Protein AF-0000000081056295 (afdb_homodimer)

Nearest PDB structures (foldseek):
  1ybx-assembly1_A  TM=8.939E-01  e=1.902E-05  Acetivibrio thermocellus
  1pug-assembly1_A  TM=7.668E-01  e=8.049E-06  Escherichia coli
  1pug-assembly2_C  TM=8.696E-01  e=6.497E-05  Escherichia coli
  3f42-assembly1_B-2  TM=7.483E-01  e=2.219E-04  Helicobacter pylori
  3f42-assembly1_A-2  TM=6.430E-01  e=1.846E-04  Helicobacter pylori

InterPro domains:
  IPR004401 Nucleoid-associated protein YbaB/EbfC [PF02575] (68-159)
  IPR004401 Nucleoid-associated protein YbaB/EbfC [PTHR33449] (62-162)
  IPR036894 Nucleoid-associated protein YbaB-like domain superfamily [G3DSA:3.30.1310.10] (59-164)
  IPR036894 Nucleoid-associated protein YbaB-like domain superfamily [SSF82607] (67-162)

Secondary structure (DSSP, 8-state):
---------------------SSGGGGGGG-----------SSHHHHHHHHHHHHHHHHHHHHHHHHHHHHHHHHHHHHHHHHHHH-EEEEE-TTS-EEEEEETTS-EEEEEE-HHHHHHS-SSHHHHHHHHHHHHHHHHHHHHHHHHHHHHHHHHHHHHTT---/-------------------------GGGGGG-------SSTTHHHHHHHHHHHHHHHHHHHHHHHHHHHHHHHHHHHHHHHHHHHH-EEEEE-TTS-EEEEEETTS-EEEEEE-HHHHHHS-SSHHHHHHHHHHHHHHHHHHHHHHHHHHHHHHHHHHHHTT---

Solvent-accessible surface area (backbone atoms only — not comparable to full-atom values): 18878 Å² total; per-residue (Å²): 133,84,80,74,81,74,78,73,74,76,76,70,80,72,73,76,71,81,76,80,68,77,74,70,78,74,75,74,72,72,78,65,67,77,73,72,76,74,73,79,69,83,79,43,68,65,45,46,51,42,44,49,49,44,48,50,49,48,50,48,51,53,49,49,53,49,48,54,49,50,50,50,49,50,52,51,50,54,50,48,54,56,51,25,61,73,33,78,42,75,8,38,11,94,84,58,45,25,37,31,28,23,26,42,72,69,43,74,75,45,50,44,52,36,55,69,57,59,54,68,45,51,80,43,69,66,27,34,51,50,49,23,49,33,50,42,38,5,48,45,42,26,51,52,53,36,53,50,50,49,51,50,55,56,51,48,52,37,53,72,71,66,44,88,127,134,83,80,75,82,76,77,74,76,75,73,74,73,70,78,71,73,82,77,80,64,84,74,79,77,46,75,68,61,75,60,74,70,78,80,76,93,78,80,78,80,55,69,71,52,52,54,52,47,42,49,49,47,46,49,50,48,50,50,50,50,53,50,50,53,51,46,55,49,51,50,50,49,51,51,51,51,54,51,48,52,56,50,26,61,73,33,78,42,73,8,38,12,95,85,59,46,26,36,31,29,24,26,42,73,66,43,73,76,46,51,44,52,38,54,70,58,58,55,69,46,53,84,44,69,66,28,36,51,50,50,25,48,32,49,43,37,5,49,45,41,25,51,52,52,37,54,50,51,48,52,49,54,56,49,49,53,37,53,73,72,68,45,88,126

Foldseek 3Di:
DDDDPPPPPPPPDDPPPPPPVPPPDPPLPDPDDPPPPDPDPDPPPCCCCCVVVVVVVVSVVVVVVVVVLVVLLVVLVVVLVVVQQPAKFWFFFPVRQKIWIDGLVRHTDDIDGHPVLVVPQDPDPVSVVVVVNGNVRRSVRRVVVSVVSVVVSNVVSCVVSPHDD/DDDDPPPPPPPPDDPPDPPPPPDCPPPPPPPPPDDDDDDDPPPPCCVVCVCVVVVVVVVVVVVVVVVVLVVLLVVLVVVLVVVQQPAKFWFFFPVRQKIWIDGLVRHTDDIGGHPVLVVPQDPDPVSVVVVVNGNVRRSVRRVVVSVVVVVVSNVVSCVVSPHDD

Structure (mmCIF, N/CA/C/O backbone):
data_AF-0000000081056295-model_v1
#
loop_
_entity.id
_entity.type
_entity.pdbx_description
1 polymer 'YbaB/EbfC DNA-binding family protein'
#
loop_
_atom_site.group_PDB
_atom_site.id
_atom_site.type_symbol
_atom_site.label_atom_id
_atom_site.label_alt_id
_atom_site.label_comp_id
_atom_site.label_asym_id
_atom_site.label_entity_id
_atom_site.label_seq_id
_atom_site.pdbx_PDB_ins_code
_atom_site.Cartn_x
_atom_site.Cartn_y
_atom_site.Cartn_z
_atom_site.occupancy
_atom_site.B_iso_or_equiv
_atom_site.auth_seq_id
_atom_site.auth_comp_id
_atom_site.auth_asym_id
_atom_site.auth_atom_id
_atom_site.pdbx_PDB_model_num
ATOM 1 N N . MET A 1 1 ? 0.754 -41.219 23.469 1 25.72 1 MET A N 1
ATOM 2 C CA . MET A 1 1 ? -0.118 -40.188 22.953 1 25.72 1 MET A CA 1
ATOM 3 C C . MET A 1 1 ? 0.673 -38.906 22.688 1 25.72 1 MET A C 1
ATOM 5 O O . MET A 1 1 ? 1.242 -38.312 23.609 1 25.72 1 MET A O 1
ATOM 9 N N . THR A 1 2 ? 1.35 -38.719 21.688 1 28.42 2 THR A N 1
ATOM 10 C CA . THR A 1 2 ? 2.539 -37.875 21.484 1 28.42 2 THR A CA 1
ATOM 11 C C . THR A 1 2 ? 2.168 -36.406 21.375 1 28.42 2 THR A C 1
ATOM 13 O O . THR A 1 2 ? 1.313 -36.031 20.562 1 28.42 2 THR A O 1
ATOM 16 N N . LEU A 1 3 ? 2.32 -35.625 22.406 1 25.91 3 LEU A N 1
ATOM 17 C CA . LEU A 1 3 ? 1.906 -34.219 22.609 1 25.91 3 LEU A CA 1
ATOM 18 C C . LEU A 1 3 ? 2.52 -33.312 21.547 1 25.91 3 LEU A C 1
ATOM 20 O O . LEU A 1 3 ? 3.707 -33.438 21.234 1 25.91 3 LEU A O 1
ATOM 24 N N . ALA A 1 4 ? 1.689 -32.844 20.609 1 32.94 4 ALA A N 1
ATOM 25 C CA . ALA A 1 4 ? 2.02 -31.953 19.5 1 32.94 4 ALA A CA 1
ATOM 26 C C . ALA A 1 4 ? 2.701 -30.688 20.016 1 32.94 4 ALA A C 1
ATOM 28 O O . ALA A 1 4 ? 2.266 -30.094 21 1 32.94 4 ALA A O 1
ATOM 29 N N . PRO A 1 5 ? 3.906 -30.469 19.828 1 31.02 5 PRO A N 1
ATOM 30 C CA . PRO A 1 5 ? 4.5 -29.25 20.359 1 31.02 5 PRO A CA 1
ATOM 31 C C . PRO A 1 5 ? 3.812 -27.984 19.828 1 31.02 5 PRO A C 1
ATOM 33 O O . PRO A 1 5 ? 3.482 -27.906 18.641 1 31.02 5 PRO A O 1
ATOM 36 N N . THR A 1 6 ? 2.889 -27.375 20.484 1 28.47 6 THR A N 1
ATOM 37 C CA . THR A 1 6 ? 2.201 -26.125 20.141 1 28.47 6 THR A CA 1
ATOM 38 C C . THR A 1 6 ? 3.203 -25 19.891 1 28.47 6 THR A C 1
ATOM 40 O O . THR A 1 6 ? 3.973 -24.641 20.781 1 28.47 6 THR A O 1
ATOM 43 N N . TYR A 1 7 ? 3.795 -24.984 18.75 1 23.77 7 TYR A N 1
ATOM 44 C CA . TYR A 1 7 ? 4.66 -23.859 18.422 1 23.77 7 TYR A CA 1
ATOM 45 C C . TYR A 1 7 ? 3.969 -22.531 18.734 1 23.77 7 TYR A C 1
ATOM 47 O O . TYR A 1 7 ? 2.93 -22.219 18.141 1 23.77 7 TYR A O 1
ATOM 55 N N . THR A 1 8 ? 3.807 -22.078 19.922 1 26.09 8 THR A N 1
ATOM 56 C CA . THR A 1 8 ? 3.289 -20.766 20.297 1 26.09 8 THR A CA 1
ATOM 57 C C . THR A 1 8 ? 4.074 -19.656 19.609 1 26.09 8 THR A C 1
ATOM 59 O O . THR A 1 8 ? 5.273 -19.5 19.859 1 26.09 8 THR A O 1
ATOM 62 N N . THR A 1 9 ? 3.984 -19.578 18.406 1 24.22 9 THR A N 1
ATOM 63 C CA . THR A 1 9 ? 4.637 -18.453 17.734 1 24.22 9 THR A CA 1
ATOM 64 C C . THR A 1 9 ? 4.336 -17.141 18.438 1 24.22 9 THR A C 1
ATOM 66 O O . THR A 1 9 ? 3.172 -16.75 18.578 1 24.22 9 THR A O 1
ATOM 69 N N . ARG A 1 10 ? 5.016 -16.828 19.453 1 27.16 10 ARG A N 1
ATOM 70 C CA . ARG A 1 10 ? 4.961 -15.531 20.109 1 27.16 10 ARG A CA 1
ATOM 71 C C . ARG A 1 10 ? 5.012 -14.398 19.078 1 27.16 10 ARG A C 1
ATOM 73 O O . ARG A 1 10 ? 5.965 -14.297 18.312 1 27.16 10 ARG A O 1
ATOM 80 N N . PHE A 1 11 ? 3.906 -13.984 18.562 1 25.89 11 PHE A N 1
ATOM 81 C CA . PHE A 1 11 ? 3.711 -12.781 17.766 1 25.89 11 PHE A CA 1
ATOM 82 C C . PHE A 1 11 ? 4.449 -11.602 18.391 1 25.89 11 PHE A C 1
ATOM 84 O O . PHE A 1 11 ? 4.23 -11.273 19.562 1 25.89 11 PHE A O 1
ATOM 91 N N . GLN A 1 12 ? 5.66 -11.414 18.109 1 26.73 12 GLN A N 1
ATOM 92 C CA . GLN A 1 12 ? 6.395 -10.234 18.578 1 26.73 12 GLN A CA 1
ATOM 93 C C . GLN A 1 12 ? 5.535 -8.977 18.469 1 26.73 12 GLN A C 1
ATOM 95 O O . GLN A 1 12 ? 4.566 -8.945 17.703 1 26.73 12 GLN A O 1
ATOM 100 N N . HIS A 1 13 ? 5.602 -8.016 19.438 1 29.44 13 HIS A N 1
ATOM 101 C CA . HIS A 1 13 ? 4.902 -6.742 19.594 1 29.44 13 HIS A CA 1
ATOM 102 C C . HIS A 1 13 ? 4.809 -6 18.266 1 29.44 13 HIS A C 1
ATOM 104 O O . HIS A 1 13 ? 5.75 -6.023 17.469 1 29.44 13 HIS A O 1
ATOM 110 N N . PRO A 1 14 ? 3.678 -5.848 17.625 1 28.83 14 PRO A N 1
ATOM 111 C CA . PRO A 1 14 ? 3.533 -5.117 16.359 1 28.83 14 PRO A CA 1
ATOM 112 C C . PRO A 1 14 ? 4.305 -3.803 16.344 1 28.83 14 PRO A C 1
ATOM 114 O O . PRO A 1 14 ? 4.48 -3.174 17.391 1 28.83 14 PRO A O 1
ATOM 117 N N . PRO A 1 15 ? 5.312 -3.564 15.578 1 28.81 15 PRO A N 1
ATOM 118 C CA . PRO A 1 15 ? 5.988 -2.268 15.641 1 28.81 15 PRO A CA 1
ATOM 119 C C . PRO A 1 15 ? 5.02 -1.103 15.828 1 28.81 15 PRO A C 1
ATOM 121 O O . PRO A 1 15 ? 3.844 -1.209 15.477 1 28.81 15 PRO A O 1
ATOM 124 N N . PRO A 1 16 ? 5.152 -0.123 16.75 1 29.83 16 PRO A N 1
ATOM 125 C CA . PRO A 1 16 ? 4.223 1 16.922 1 29.83 16 PRO A CA 1
ATOM 126 C C . PRO A 1 16 ? 3.719 1.544 15.578 1 29.83 16 PRO A C 1
ATOM 128 O O . PRO A 1 16 ? 4.395 1.408 14.562 1 29.83 16 PRO A O 1
ATOM 131 N N . PRO A 1 17 ? 2.494 1.64 15.32 1 31.19 17 PRO A N 1
ATOM 132 C CA . PRO A 1 17 ? 2.01 2.225 14.07 1 31.19 17 PRO A CA 1
ATOM 133 C C . PRO A 1 17 ? 2.881 3.381 13.586 1 31.19 17 PRO A C 1
ATOM 135 O O . PRO A 1 17 ? 3.562 4.023 14.383 1 31.19 17 PRO A O 1
ATOM 138 N N . LEU A 1 18 ? 3.352 3.441 12.492 1 31.69 18 LEU A N 1
ATOM 139 C CA . LEU A 1 18 ? 4.051 4.605 11.961 1 31.69 18 LEU A CA 1
ATOM 140 C C . LEU A 1 18 ? 3.393 5.898 12.43 1 31.69 18 LEU A C 1
ATOM 142 O O . LEU A 1 18 ? 2.184 6.078 12.266 1 31.69 18 LEU A O 1
ATOM 146 N N . SER A 1 19 ? 3.76 6.484 13.523 1 29.92 19 SER A N 1
ATOM 147 C CA . SER A 1 19 ? 3.326 7.812 13.953 1 29.92 19 SER A CA 1
ATOM 148 C C . SER A 1 19 ? 3.311 8.789 12.781 1 29.92 19 SER A C 1
ATOM 150 O O . SER A 1 19 ? 4.363 9.125 12.234 1 29.92 19 SER A O 1
ATOM 152 N N . THR A 1 20 ? 2.438 8.727 11.828 1 34.19 20 THR A N 1
ATOM 153 C CA . THR A 1 20 ? 2.246 9.797 10.859 1 34.19 20 THR A CA 1
ATOM 154 C C . THR A 1 20 ? 2.057 11.141 11.57 1 34.19 20 THR A C 1
ATOM 156 O O . THR A 1 20 ? 0.949 11.469 12 1 34.19 20 THR A O 1
ATOM 159 N N . GLY A 1 21 ? 2.852 11.492 12.492 1 29.45 21 GLY A N 1
ATOM 160 C CA . GLY A 1 21 ? 2.883 12.805 13.109 1 29.45 21 GLY A CA 1
ATOM 161 C C . GLY A 1 21 ? 2.961 13.938 12.102 1 29.45 21 GLY A C 1
ATOM 162 O O . GLY A 1 21 ? 3.193 15.094 12.469 1 29.45 21 GLY A O 1
ATOM 163 N N . THR A 1 22 ? 3.232 13.844 10.859 1 31.3 22 THR A N 1
ATOM 164 C CA . THR A 1 22 ? 3.631 15.039 10.125 1 31.3 22 THR A CA 1
ATOM 165 C C . THR A 1 22 ? 2.447 15.984 9.945 1 31.3 22 THR A C 1
ATOM 167 O O . THR A 1 22 ? 2.615 17.125 9.5 1 31.3 22 THR A O 1
ATOM 170 N N . THR A 1 23 ? 1.161 15.586 9.938 1 30.59 23 THR A N 1
ATOM 171 C CA . THR A 1 23 ? 0.177 16.469 9.305 1 30.59 23 THR A CA 1
ATOM 172 C C . THR A 1 23 ? -0.073 17.703 10.164 1 30.59 23 THR A C 1
ATOM 174 O O . THR A 1 23 ? -0.621 18.688 9.688 1 30.59 23 THR A O 1
ATOM 177 N N . LEU A 1 24 ? -0.079 17.766 11.492 1 29.61 24 LEU A N 1
ATOM 178 C CA . LEU A 1 24 ? -1.116 18.547 12.164 1 29.61 24 LEU A CA 1
ATOM 179 C C . LEU A 1 24 ? -0.755 20.031 12.188 1 29.61 24 LEU A C 1
ATOM 181 O O . LEU A 1 24 ? -1.586 20.859 12.539 1 29.61 24 LEU A O 1
ATOM 185 N N . ASP A 1 25 ? 0.494 20.516 12.18 1 28.66 25 ASP A N 1
ATOM 186 C CA . ASP A 1 25 ? 0.61 21.797 12.867 1 28.66 25 ASP A CA 1
ATOM 187 C C . ASP A 1 25 ? 0.229 22.938 11.938 1 28.66 25 ASP A C 1
ATOM 189 O O . ASP A 1 25 ? 0.436 24.109 12.281 1 28.66 25 ASP A O 1
ATOM 193 N N . ALA A 1 26 ? -0.254 22.844 10.719 1 29.02 26 ALA A N 1
ATOM 194 C CA . ALA A 1 26 ? -0.248 23.969 9.797 1 29.02 26 ALA A CA 1
ATOM 195 C C . ALA A 1 26 ? -1.412 24.922 10.086 1 29.02 26 ALA A C 1
ATOM 197 O O . ALA A 1 26 ? -1.548 25.953 9.438 1 29.02 26 ALA A O 1
ATOM 198 N N . PHE A 1 27 ? -2.418 24.547 10.914 1 31.83 27 PHE A N 1
ATOM 199 C CA . PHE A 1 27 ? -3.646 25.344 10.977 1 31.83 27 PHE A CA 1
ATOM 200 C C . PHE A 1 27 ? -3.412 26.656 11.68 1 31.83 27 PHE A C 1
ATOM 202 O O . PHE A 1 27 ? -4.309 27.516 11.742 1 31.83 27 PHE A O 1
ATOM 209 N N . LYS A 1 28 ? -2.275 26.969 12.32 1 28.77 28 LYS A N 1
ATOM 210 C CA . LYS A 1 28 ? -2.238 28.078 13.266 1 28.77 28 LYS A CA 1
ATOM 211 C C . LYS A 1 28 ? -2.312 29.422 12.547 1 28.77 28 LYS A C 1
ATOM 213 O O . LYS A 1 28 ? -2.617 30.438 13.156 1 28.77 28 LYS A O 1
ATOM 218 N N . TRP A 1 29 ? -2.105 29.625 11.203 1 27.41 29 TRP A N 1
ATOM 219 C CA . TRP A 1 29 ? -1.659 30.969 10.828 1 27.41 29 TRP A CA 1
ATOM 220 C C . TRP A 1 29 ? -2.848 31.891 10.609 1 27.41 29 TRP A C 1
ATOM 222 O O . TRP A 1 29 ? -2.719 33.125 10.711 1 27.41 29 TRP A O 1
ATOM 232 N N . PHE A 1 30 ? -4.082 31.5 10.258 1 29.34 30 PHE A N 1
ATOM 233 C CA . PHE A 1 30 ? -4.891 32.469 9.508 1 29.34 30 PHE A CA 1
ATOM 234 C C . PHE A 1 30 ? -5.57 33.438 10.453 1 29.34 30 PHE A C 1
ATOM 236 O O . PHE A 1 30 ? -6.637 33.969 10.133 1 29.34 30 PHE A O 1
ATOM 243 N N . GLY A 1 31 ? -5.082 33.781 11.617 1 27.61 31 GLY A N 1
ATOM 244 C CA . GLY A 1 31 ? -5.84 34.688 12.469 1 27.61 31 GLY A CA 1
ATOM 245 C C . GLY A 1 31 ? -6.078 36.031 11.828 1 27.61 31 GLY A C 1
ATOM 246 O O . GLY A 1 31 ? -5.129 36.75 11.484 1 27.61 31 GLY A O 1
ATOM 247 N N . GLY A 1 32 ? -7.129 36.156 10.992 1 24.94 32 GLY A N 1
ATOM 248 C CA . GLY A 1 32 ? -7.672 37.312 10.305 1 24.94 32 GLY A CA 1
ATOM 249 C C . GLY A 1 32 ? -7.863 38.5 11.219 1 24.94 32 GLY A C 1
ATOM 250 O O . GLY A 1 32 ? -8.031 38.344 12.43 1 24.94 32 GLY A O 1
ATOM 251 N N . SER A 1 33 ? -7.34 39.625 10.82 1 26.33 33 SER A N 1
ATOM 252 C CA . SER A 1 33 ? -7.25 41 11.312 1 26.33 33 SER A CA 1
ATOM 253 C C . SER A 1 33 ? -8.625 41.656 11.383 1 26.33 33 SER A C 1
ATOM 255 O O . SER A 1 33 ? -9.336 41.75 10.375 1 26.33 33 SER A O 1
ATOM 257 N N . ASP A 1 34 ? -9.406 41.531 12.43 1 25.17 34 ASP A N 1
ATOM 258 C CA . ASP A 1 34 ? -10.68 42.219 12.68 1 25.17 34 ASP A CA 1
ATOM 259 C C . ASP A 1 34 ? -10.523 43.719 12.648 1 25.17 34 ASP A C 1
ATOM 261 O O . ASP A 1 34 ? -9.758 44.281 13.438 1 25.17 34 ASP A O 1
ATOM 265 N N . ASP A 1 35 ? -10.578 44.344 11.539 1 26.08 35 ASP A N 1
ATOM 266 C CA . ASP A 1 35 ? -10.523 45.812 11.445 1 26.08 35 ASP A CA 1
ATOM 267 C C . ASP A 1 35 ? -11.727 46.438 12.148 1 26.08 35 ASP A C 1
ATOM 269 O O . ASP A 1 35 ? -12.859 46.344 11.672 1 26.08 35 ASP A O 1
ATOM 273 N N . ASP A 1 36 ? -11.852 46.312 13.445 1 26.62 36 ASP A N 1
ATOM 274 C CA . ASP A 1 36 ? -12.977 46.938 14.141 1 26.62 36 ASP A CA 1
ATOM 275 C C . ASP A 1 36 ? -12.898 48.469 14.07 1 26.62 36 ASP A C 1
ATOM 277 O O . ASP A 1 36 ? -11.898 49.062 14.477 1 26.62 36 ASP A O 1
ATOM 281 N N . ASN A 1 37 ? -13.406 49 13.109 1 27.25 37 ASN A N 1
ATOM 282 C CA . ASN A 1 37 ? -13.547 50.469 12.984 1 27.25 37 ASN A CA 1
ATOM 283 C C . ASN A 1 37 ? -14.32 51.062 14.156 1 27.25 37 ASN A C 1
ATOM 285 O O . ASN A 1 37 ? -14.977 52.094 14.008 1 27.25 37 ASN A O 1
ATOM 289 N N . GLU A 1 38 ? -14.18 50.562 15.383 1 26.45 38 GLU A N 1
ATOM 290 C CA . GLU A 1 38 ? -15.156 51.094 16.328 1 26.45 38 GLU A CA 1
ATOM 291 C C . GLU A 1 38 ? -14.875 52.562 16.656 1 26.45 38 GLU A C 1
ATOM 293 O O . GLU A 1 38 ? -13.719 52.938 16.875 1 26.45 38 GLU A O 1
ATOM 298 N N . ASP A 1 39 ? -15.727 53.406 16.25 1 27.92 39 ASP A N 1
ATOM 299 C CA . ASP A 1 39 ? -15.836 54.844 16.469 1 27.92 39 ASP A CA 1
ATOM 300 C C . ASP A 1 39 ? -15.781 55.188 17.969 1 27.92 39 ASP A C 1
ATOM 302 O O . ASP A 1 39 ? -15.875 56.344 18.359 1 27.92 39 ASP A O 1
ATOM 306 N N . GLU A 1 40 ? -16.188 54.25 18.844 1 31.03 40 GLU A N 1
ATOM 307 C CA . GLU A 1 40 ? -16.797 54.844 20.016 1 31.03 40 GLU A CA 1
ATOM 308 C C . GLU A 1 40 ? -15.75 55.594 20.875 1 31.03 40 GLU A C 1
ATOM 310 O O . GLU A 1 40 ? -14.695 55.031 21.172 1 31.03 40 GLU A O 1
ATOM 315 N N . LYS A 1 41 ? -15.859 56.844 20.969 1 32.25 41 LYS A N 1
ATOM 316 C CA . LYS A 1 41 ? -15.023 57.875 21.578 1 32.25 41 LYS A CA 1
ATOM 317 C C . LYS A 1 41 ? -14.633 57.469 23 1 32.25 41 LYS A C 1
ATOM 319 O O . LYS A 1 41 ? -13.484 57.656 23.406 1 32.25 41 LYS A O 1
ATOM 324 N N . LYS A 1 42 ? -15.562 57.75 23.859 1 34.31 42 LYS A N 1
ATOM 325 C CA . LYS A 1 42 ? -15.266 58.312 25.172 1 34.31 42 LYS A CA 1
ATOM 326 C C . LYS A 1 42 ? -14.422 57.375 26.016 1 34.31 42 LYS A C 1
ATOM 328 O O . LYS A 1 42 ? -13.461 57.781 26.656 1 34.31 42 LYS A O 1
ATOM 333 N N . GLU A 1 43 ? -15.102 56.312 26.734 1 35.53 43 GLU A N 1
ATOM 334 C CA . GLU A 1 43 ? -14.852 55.344 27.797 1 35.53 43 GLU A CA 1
ATOM 335 C C . GLU A 1 43 ? -13.891 54.281 27.344 1 35.53 43 GLU A C 1
ATOM 337 O O . GLU A 1 43 ? -14.312 53.219 26.844 1 35.53 43 GLU A O 1
ATOM 342 N N . LYS A 1 44 ? -12.961 54.531 26.875 1 40.44 44 LYS A N 1
ATOM 343 C CA . LYS A 1 44 ? -12 53.938 25.969 1 40.44 44 LYS A CA 1
ATOM 344 C C . LYS A 1 44 ? -11.078 52.969 26.688 1 40.44 44 LYS A C 1
ATOM 346 O O . LYS A 1 44 ? -10.289 52.25 26.062 1 40.44 44 LYS A O 1
ATOM 351 N N . SER A 1 45 ? -10.844 53.281 27.844 1 47.69 45 SER A N 1
ATOM 352 C CA . SER A 1 45 ? -9.867 52.469 28.531 1 47.69 45 SER A CA 1
ATOM 353 C C . SER A 1 45 ? -10.391 51.031 28.734 1 47.69 45 SER A C 1
ATOM 355 O O . SER A 1 45 ? -9.633 50.062 28.609 1 47.69 45 SER A O 1
ATOM 357 N N . ASP A 1 46 ? -11.688 50.906 29.219 1 45.47 46 ASP A N 1
ATOM 358 C CA . ASP A 1 46 ? -12.297 49.594 29.438 1 45.47 46 ASP A CA 1
ATOM 359 C C . ASP A 1 46 ? -12.508 48.875 28.109 1 45.47 46 ASP A C 1
ATOM 361 O O . ASP A 1 46 ? -12.547 47.625 28.078 1 45.47 46 ASP A O 1
ATOM 365 N N . GLU A 1 47 ? -12.664 49.719 27.062 1 49.41 47 GLU A N 1
ATOM 366 C CA . GLU A 1 47 ? -12.969 49.094 25.781 1 49.41 47 GLU A CA 1
ATOM 367 C C . GLU A 1 47 ? -11.734 48.438 25.172 1 49.41 47 GLU A C 1
ATOM 369 O O . GLU A 1 47 ? -11.828 47.344 24.578 1 49.41 47 GLU A O 1
ATOM 374 N N . PHE A 1 48 ? -10.641 49.156 25.328 1 50.56 48 PHE A N 1
ATOM 375 C CA . PHE A 1 48 ? -9.438 48.531 24.781 1 50.56 48 PHE A CA 1
ATOM 376 C C . PHE A 1 48 ? -9.094 47.25 25.516 1 50.56 48 PHE A C 1
ATOM 378 O O . PHE A 1 48 ? -8.742 46.25 24.891 1 50.56 48 PHE A O 1
ATOM 385 N N . LEU A 1 49 ? -9.055 47.344 26.797 1 56.25 49 LEU A N 1
ATOM 386 C CA . LEU A 1 49 ? -8.805 46.188 27.625 1 56.25 49 LEU A CA 1
ATOM 387 C C . LEU A 1 49 ? -9.852 45.094 27.359 1 56.25 49 LEU A C 1
ATOM 389 O O . LEU A 1 49 ? -9.523 43.906 27.281 1 56.25 49 LEU A O 1
ATOM 393 N N . THR A 1 50 ? -11.062 45.625 27.234 1 59.25 50 THR A N 1
ATOM 394 C CA . THR A 1 50 ? -12.125 44.688 26.938 1 59.25 50 THR A CA 1
ATOM 395 C C . THR A 1 50 ? -11.953 44.125 25.531 1 59.25 50 THR A C 1
ATOM 397 O O . THR A 1 50 ? -12.086 42.906 25.328 1 59.25 50 THR A O 1
ATOM 400 N N . SER A 1 51 ? -11.594 45.031 24.672 1 62.25 51 SER A N 1
ATOM 401 C CA . SER A 1 51 ? -11.406 44.562 23.297 1 62.25 51 SER A CA 1
ATOM 402 C C . SER A 1 51 ? -10.188 43.656 23.188 1 62.25 51 SER A C 1
ATOM 404 O O . SER A 1 51 ? -10.234 42.625 22.531 1 62.25 51 SER A O 1
ATOM 406 N N . THR A 1 52 ? -9.133 44.188 23.828 1 64.31 52 THR A N 1
ATOM 407 C CA . THR A 1 52 ? -7.918 43.406 23.812 1 64.31 52 THR A CA 1
ATOM 408 C C . THR A 1 52 ? -8.133 42.094 24.562 1 64.31 52 THR A C 1
ATOM 410 O O . THR A 1 52 ? -7.742 41 24.078 1 64.31 52 THR A O 1
ATOM 413 N N . ASN A 1 53 ? -8.742 42.281 25.766 1 65.94 53 ASN A N 1
ATOM 414 C CA . ASN A 1 53 ? -9.039 41.062 26.547 1 65.94 53 ASN A CA 1
ATOM 415 C C . ASN A 1 53 ? -10.016 40.156 25.812 1 65.94 53 ASN A C 1
ATOM 417 O O . ASN A 1 53 ? -9.836 38.938 25.766 1 65.94 53 ASN A O 1
ATOM 421 N N . LEU A 1 54 ? -11.008 40.938 25.188 1 67.06 54 LEU A N 1
ATOM 422 C CA . LEU A 1 54 ? -11.984 40.156 24.422 1 67.06 54 LEU A CA 1
ATOM 423 C C . LEU A 1 54 ? -11.344 39.562 23.188 1 67.06 54 LEU A C 1
ATOM 425 O O . LEU A 1 54 ? -11.664 38.438 22.797 1 67.06 54 LEU A O 1
ATOM 429 N N . GLY A 1 55 ? -10.477 40.281 22.547 1 69.56 55 GLY A N 1
ATOM 430 C CA . GLY A 1 55 ? -9.75 39.781 21.391 1 69.56 55 GLY A CA 1
ATOM 431 C C . GLY A 1 55 ? -8.859 38.594 21.719 1 69.56 55 GLY A C 1
ATOM 432 O O . GLY A 1 55 ? -8.82 37.594 20.969 1 69.56 55 GLY A O 1
ATOM 433 N N . ASN A 1 56 ? -8.141 38.781 22.859 1 74.19 56 ASN A N 1
ATOM 434 C CA . ASN A 1 56 ? -7.305 37.688 23.344 1 74.19 56 ASN A CA 1
ATOM 435 C C . ASN A 1 56 ? -8.141 36.469 23.703 1 74.19 56 ASN A C 1
ATOM 437 O O . ASN A 1 56 ? -7.762 35.344 23.375 1 74.19 56 ASN A O 1
ATOM 441 N N . VAL A 1 57 ? -9.234 36.844 24.406 1 70.25 57 VAL A N 1
ATOM 442 C CA . VAL A 1 57 ? -10.125 35.75 24.797 1 70.25 57 VAL A CA 1
ATOM 443 C C . VAL A 1 57 ? -10.711 35.094 23.547 1 70.25 57 VAL A C 1
ATOM 445 O O . VAL A 1 57 ? -10.789 33.875 23.453 1 70.25 57 VAL A O 1
ATOM 448 N N . ALA A 1 58 ? -11.094 35.906 22.516 1 77 58 ALA A N 1
ATOM 449 C CA . ALA A 1 58 ? -11.617 35.406 21.25 1 77 58 ALA A CA 1
ATOM 450 C C . ALA A 1 58 ? -10.586 34.531 20.547 1 77 58 ALA A C 1
ATOM 452 O O . ALA A 1 58 ? -10.922 33.5 19.969 1 77 58 ALA A O 1
ATOM 453 N N . SER A 1 59 ? -9.375 34.906 20.594 1 80.62 59 SER A N 1
ATOM 454 C CA . SER A 1 59 ? -8.273 34.156 19.984 1 80.62 59 SER A CA 1
ATOM 455 C C . SER A 1 59 ? -8.055 32.812 20.703 1 80.62 59 SER A C 1
ATOM 457 O O . SER A 1 59 ? -7.812 31.797 20.062 1 80.62 59 SER A O 1
ATOM 459 N N . VAL A 1 60 ? -8.164 32.875 22.047 1 73.94 60 VAL A N 1
ATOM 460 C CA . VAL A 1 60 ? -8 31.672 22.828 1 73.94 60 VAL A CA 1
ATOM 461 C C . VAL A 1 60 ? -9.164 30.719 22.562 1 73.94 60 VAL A C 1
ATOM 463 O O . VAL A 1 60 ? -8.961 29.516 22.375 1 73.94 60 VAL A O 1
ATOM 466 N N . ILE A 1 61 ? -10.383 31.328 22.5 1 73.19 61 ILE A N 1
ATOM 467 C CA . ILE A 1 61 ? -11.57 30.516 22.25 1 73.19 61 ILE A CA 1
ATOM 468 C C . ILE A 1 61 ? -11.477 29.891 20.859 1 73.19 61 ILE A C 1
ATOM 470 O O . ILE A 1 61 ? -11.773 28.703 20.703 1 73.19 61 ILE A O 1
ATOM 474 N N . ASP A 1 62 ? -11.062 30.578 19.812 1 79.25 62 ASP A N 1
ATOM 475 C CA . ASP A 1 62 ? -10.883 30.078 18.453 1 79.25 62 ASP A CA 1
ATOM 476 C C . ASP A 1 62 ? -9.836 28.953 18.422 1 79.25 62 ASP A C 1
ATOM 478 O O . ASP A 1 62 ? -10.039 27.938 17.766 1 79.25 62 ASP A O 1
ATOM 482 N N . SER A 1 63 ? -8.773 29.172 19.141 1 81.88 63 SER A N 1
ATOM 483 C CA . SER A 1 63 ? -7.711 28.172 19.219 1 81.88 63 SER A CA 1
ATOM 484 C C . SER A 1 63 ? -8.203 26.906 19.922 1 81.88 63 SER A C 1
ATOM 486 O O . SER A 1 63 ? -7.926 25.797 19.469 1 81.88 63 SER A O 1
ATOM 488 N N . MET A 1 64 ? -8.938 27.125 20.984 1 76.19 64 MET A N 1
ATOM 489 C CA . MET A 1 64 ? -9.484 26 21.734 1 76.19 64 MET A CA 1
ATOM 490 C C . MET A 1 64 ? -10.492 25.219 20.891 1 76.19 64 MET A C 1
ATOM 492 O O . MET A 1 64 ? -10.523 24 20.922 1 76.19 64 MET A O 1
ATOM 496 N N . SER A 1 65 ? -11.352 25.906 20.078 1 81.75 65 SER A N 1
ATOM 497 C CA . SER A 1 65 ? -12.297 25.281 19.156 1 81.75 65 SER A CA 1
ATOM 498 C C . SER A 1 65 ? -11.578 24.453 18.094 1 81.75 65 SER A C 1
ATOM 500 O O . SER A 1 65 ? -11.977 23.328 17.812 1 81.75 65 SER A O 1
ATOM 502 N N . ASN A 1 66 ? -10.547 25 17.625 1 82.88 66 ASN A N 1
ATOM 503 C CA . ASN A 1 66 ? -9.75 24.281 16.625 1 82.88 66 ASN A CA 1
ATOM 504 C C . ASN A 1 66 ? -9.047 23.078 17.219 1 82.88 66 ASN A C 1
ATOM 506 O O . ASN A 1 66 ? -9 22.016 16.609 1 82.88 66 ASN A O 1
ATOM 510 N N . PHE A 1 67 ? -8.625 23.297 18.469 1 81.19 67 PHE A N 1
ATOM 511 C CA . PHE A 1 67 ? -7.953 22.203 19.172 1 81.19 67 PHE A CA 1
ATOM 512 C C . PHE A 1 67 ? -8.914 21.047 19.422 1 81.19 67 PHE A C 1
ATOM 514 O O . PHE A 1 67 ? -8.562 19.891 19.203 1 81.19 67 PHE A O 1
ATOM 521 N N . LYS A 1 68 ? -10.125 21.391 19.891 1 85.44 68 LYS A N 1
ATOM 522 C CA . LYS A 1 68 ? -11.141 20.359 20.109 1 85.44 68 LYS A CA 1
ATOM 523 C C . LYS A 1 68 ? -11.477 19.641 18.812 1 85.44 68 LYS A C 1
ATOM 525 O O . LYS A 1 68 ? -11.672 18.438 18.797 1 85.44 68 LYS A O 1
ATOM 530 N N . LYS A 1 69 ? -11.539 20.344 17.766 1 84.94 69 LYS A N 1
ATOM 531 C CA . LYS A 1 69 ? -11.781 19.766 16.453 1 84.94 69 LYS A CA 1
ATOM 532 C C . LYS A 1 69 ? -10.641 18.844 16.031 1 84.94 69 LYS A C 1
ATOM 534 O O . LYS A 1 69 ? -10.875 17.719 15.578 1 84.94 69 LYS A O 1
ATOM 539 N N . SER A 1 70 ? -9.414 19.25 16.281 1 85.94 70 SER A N 1
ATOM 540 C CA . SER A 1 70 ? -8.242 18.438 15.961 1 85.94 70 SER A CA 1
ATOM 541 C C . SER A 1 70 ? -8.211 17.156 16.781 1 85.94 70 SER A C 1
ATOM 543 O O . SER A 1 70 ? -7.859 16.094 16.266 1 85.94 70 SER A O 1
ATOM 545 N N . GLN A 1 71 ? -8.664 17.297 17.984 1 90.12 71 GLN A N 1
ATOM 546 C CA . GLN A 1 71 ? -8.727 16.125 18.859 1 90.12 71 GLN A CA 1
ATOM 547 C C . GLN A 1 71 ? -9.758 15.117 18.344 1 90.12 71 GLN A C 1
ATOM 549 O O . GLN A 1 71 ? -9.516 13.914 18.375 1 90.12 71 GLN A O 1
ATOM 554 N N . ARG A 1 72 ? -10.852 15.68 17.875 1 88.19 72 ARG A N 1
ATOM 555 C CA . ARG A 1 72 ? -11.891 14.812 17.344 1 88.19 72 ARG A CA 1
ATOM 556 C C . ARG A 1 72 ? -11.422 14.117 16.062 1 88.19 72 ARG A C 1
ATOM 558 O O . ARG A 1 72 ? -11.68 12.93 15.867 1 88.19 72 ARG A O 1
ATOM 565 N N . ILE A 1 73 ? -10.773 14.836 15.289 1 87.38 73 ILE A N 1
ATOM 566 C CA . ILE A 1 73 ? -10.234 14.273 14.055 1 87.38 73 ILE A CA 1
ATOM 567 C C . ILE A 1 73 ? -9.227 13.172 14.383 1 87.38 73 ILE A C 1
ATOM 569 O O . ILE A 1 73 ? -9.297 12.078 13.82 1 87.38 73 ILE A O 1
ATOM 573 N N . GLU A 1 74 ? -8.375 13.445 15.344 1 92.38 74 GLU A N 1
ATOM 574 C CA . GLU A 1 74 ? -7.383 12.453 15.75 1 92.38 74 GLU A CA 1
ATOM 575 C C . GLU A 1 74 ? -8.055 11.18 16.266 1 92.38 74 GLU A C 1
ATOM 577 O O . GLU A 1 74 ? -7.637 10.078 15.906 1 92.38 74 GLU A O 1
ATOM 582 N N . GLU A 1 75 ? -9.016 11.367 17.031 1 93.44 75 GLU A N 1
ATOM 583 C CA . GLU A 1 75 ? -9.742 10.227 17.578 1 93.44 75 GLU A CA 1
ATOM 584 C C . GLU A 1 75 ? -10.43 9.43 16.469 1 93.44 75 GLU A C 1
ATOM 586 O O . GLU A 1 75 ? -10.383 8.203 16.453 1 93.44 75 GLU A O 1
ATOM 591 N N . ARG A 1 76 ? -11.055 10.078 15.523 1 92.56 76 ARG A N 1
ATOM 592 C CA . ARG A 1 76 ? -11.75 9.414 14.422 1 92.56 76 ARG A CA 1
ATOM 593 C C . ARG A 1 76 ? -10.766 8.703 13.5 1 92.56 76 ARG A C 1
ATOM 595 O O . ARG A 1 76 ? -11.047 7.609 13.008 1 92.56 76 ARG A O 1
ATOM 602 N N . THR A 1 77 ? -9.688 9.375 13.266 1 92.38 77 THR A N 1
ATOM 603 C CA . THR A 1 77 ? -8.648 8.758 12.453 1 92.38 77 THR A CA 1
ATOM 604 C C . THR A 1 77 ? -8.141 7.477 13.102 1 92.38 77 THR A C 1
ATOM 606 O O . THR A 1 77 ? -8.039 6.438 12.445 1 92.38 77 THR A O 1
ATOM 609 N N . ASN A 1 78 ? -7.871 7.52 14.383 1 94.88 78 ASN A N 1
ATOM 610 C CA . ASN A 1 78 ? -7.43 6.332 15.109 1 94.88 78 ASN A CA 1
ATOM 611 C C . ASN A 1 78 ? -8.461 5.211 15.031 1 94.88 78 ASN A C 1
ATOM 613 O O . ASN A 1 78 ? -8.109 4.043 14.852 1 94.88 78 ASN A O 1
ATOM 617 N N . ASN A 1 79 ? -9.633 5.559 15.125 1 95.12 79 ASN A N 1
ATOM 618 C CA . ASN A 1 79 ? -10.703 4.57 15.039 1 95.12 79 ASN A CA 1
ATOM 619 C C . ASN A 1 79 ? -10.797 3.969 13.641 1 95.12 79 ASN A C 1
ATOM 621 O O . ASN A 1 79 ? -11.031 2.77 13.492 1 95.12 79 ASN A O 1
ATOM 625 N N . VAL A 1 80 ? -10.625 4.805 12.656 1 94.5 80 VAL A N 1
ATOM 626 C CA . VAL A 1 80 ? -10.656 4.344 11.273 1 94.5 80 VAL A CA 1
ATOM 627 C C . VAL A 1 80 ? -9.5 3.387 11.016 1 94.5 80 VAL A C 1
ATOM 629 O O . VAL A 1 80 ? -9.672 2.344 10.383 1 94.5 80 VAL A O 1
ATOM 632 N N . MET A 1 81 ? -8.344 3.688 11.539 1 94.88 81 MET A N 1
ATOM 633 C CA . MET A 1 81 ? -7.191 2.809 11.367 1 94.88 81 MET A CA 1
ATOM 634 C C . MET A 1 81 ? -7.438 1.454 12.023 1 94.88 81 MET A C 1
ATOM 636 O O . MET A 1 81 ? -7.062 0.416 11.469 1 94.88 81 MET A O 1
ATOM 640 N N . LYS A 1 82 ? -8.023 1.476 13.148 1 96 82 LYS A N 1
ATOM 641 C CA . LYS A 1 82 ? -8.367 0.227 13.82 1 96 82 LYS A CA 1
ATOM 642 C C . LYS A 1 82 ? -9.375 -0.582 13.008 1 96 82 LYS A C 1
ATOM 644 O O . LYS A 1 82 ? -9.219 -1.794 12.852 1 96 82 LYS A O 1
ATOM 649 N N . ASP A 1 83 ? -10.328 0.142 12.5 1 96.69 83 ASP A N 1
ATOM 650 C CA . ASP A 1 83 ? -11.312 -0.518 11.656 1 96.69 83 ASP A CA 1
ATOM 651 C C . ASP A 1 83 ? -10.664 -1.112 10.406 1 96.69 83 ASP A C 1
ATOM 653 O O . ASP A 1 83 ? -10.977 -2.238 10.016 1 96.69 83 ASP A O 1
ATOM 657 N N . LEU A 1 84 ? -9.805 -0.392 9.773 1 96.88 84 LEU A N 1
ATOM 658 C CA . LEU A 1 84 ? -9.117 -0.83 8.562 1 96.88 84 LEU A CA 1
ATOM 659 C C . LEU A 1 84 ? -8.258 -2.057 8.836 1 96.88 84 LEU A C 1
ATOM 661 O O . LEU A 1 84 ? -8.117 -2.928 7.98 1 96.88 84 LEU A O 1
ATOM 665 N N . SER A 1 85 ? -7.707 -2.172 10.047 1 96.12 85 SER A N 1
ATOM 666 C CA . SER A 1 85 ? -6.855 -3.307 10.375 1 96.12 85 SER A CA 1
ATOM 667 C C . SER A 1 85 ? -7.645 -4.609 10.391 1 96.12 85 SER A C 1
ATOM 669 O O . SER A 1 85 ? -7.074 -5.691 10.227 1 96.12 85 SER A O 1
ATOM 671 N N . THR A 1 86 ? -8.977 -4.578 10.547 1 97 86 THR A N 1
ATOM 672 C CA . THR A 1 86 ? -9.805 -5.777 10.625 1 97 86 THR A CA 1
ATOM 673 C C . THR A 1 86 ? -10.648 -5.938 9.367 1 97 86 THR A C 1
ATOM 675 O O . THR A 1 86 ? -11.414 -6.898 9.242 1 97 86 THR A O 1
ATOM 678 N N . THR A 1 87 ? -10.57 -4.965 8.555 1 97.75 87 THR A N 1
ATOM 679 C CA . THR A 1 87 ? -11.273 -5.035 7.273 1 97.75 87 THR A CA 1
ATOM 680 C C . THR A 1 87 ? -10.516 -5.922 6.289 1 97.75 87 THR A C 1
ATOM 682 O O . THR A 1 87 ? -9.297 -5.789 6.137 1 97.75 87 THR A O 1
ATOM 685 N N . MET A 1 88 ? -11.258 -6.883 5.637 1 98.62 88 MET A N 1
ATOM 686 C CA . MET A 1 88 ? -10.625 -7.754 4.648 1 98.62 88 MET A CA 1
ATOM 687 C C . MET A 1 88 ? -11.125 -7.434 3.244 1 98.62 88 MET A C 1
ATOM 689 O O . MET A 1 88 ? -12.336 -7.324 3.018 1 98.62 88 MET A O 1
ATOM 693 N N . LEU A 1 89 ? -10.18 -7.223 2.375 1 98.69 89 LEU A N 1
ATOM 694 C CA . LEU A 1 89 ? -10.469 -6.945 0.972 1 98.69 89 LEU A CA 1
ATOM 695 C C . LEU A 1 89 ? -9.844 -8 0.07 1 98.69 89 LEU A C 1
ATOM 697 O O . LEU A 1 89 ? -8.656 -8.328 0.214 1 98.69 89 LEU A O 1
ATOM 701 N N . THR A 1 90 ? -10.656 -8.508 -0.824 1 98.88 90 THR A N 1
ATOM 702 C CA . THR A 1 90 ? -10.164 -9.57 -1.697 1 98.88 90 THR A CA 1
ATOM 703 C C . THR A 1 90 ? -10.164 -9.109 -3.154 1 98.88 90 THR A C 1
ATOM 705 O O . THR A 1 90 ? -11.156 -8.562 -3.637 1 98.88 90 THR A O 1
ATOM 708 N N . GLY A 1 91 ? -8.992 -9.219 -3.783 1 98.88 91 GLY A N 1
ATOM 709 C CA . GLY A 1 91 ? -8.875 -9.055 -5.223 1 98.88 91 GLY A CA 1
ATOM 710 C C . GLY A 1 91 ? -8.812 -10.383 -5.969 1 98.88 91 GLY A C 1
ATOM 711 O O . GLY A 1 91 ? -8.445 -11.406 -5.395 1 98.88 91 GLY A O 1
ATOM 712 N N . GLU A 1 92 ? -9.219 -10.305 -7.242 1 98.81 92 GLU A N 1
ATOM 713 C CA . GLU A 1 92 ? -9.289 -11.531 -8.039 1 98.81 92 GLU A CA 1
ATOM 714 C C . GLU A 1 92 ? -8.688 -11.32 -9.422 1 98.81 92 GLU A C 1
ATOM 716 O O . GLU A 1 92 ? -8.688 -10.211 -9.945 1 98.81 92 GLU A O 1
ATOM 721 N N . SER A 1 93 ? -8.164 -12.438 -9.906 1 98.81 93 SER A N 1
ATOM 722 C CA . SER A 1 93 ? -7.871 -12.43 -11.336 1 98.81 93 SER A CA 1
ATOM 723 C C . SER A 1 93 ? -9.141 -12.25 -12.156 1 98.81 93 SER A C 1
ATOM 725 O O . SER A 1 93 ? -10.25 -12.359 -11.633 1 98.81 93 SER A O 1
ATOM 727 N N . SER A 1 94 ? -8.922 -11.969 -13.422 1 97.88 94 SER A N 1
ATOM 728 C CA . SER A 1 94 ? -10.07 -11.695 -14.273 1 97.88 94 SER A CA 1
ATOM 729 C C . SER A 1 94 ? -11.031 -12.875 -14.312 1 97.88 94 SER A C 1
ATOM 731 O O . SER A 1 94 ? -12.25 -12.695 -14.406 1 97.88 94 SER A O 1
ATOM 733 N N . ASP A 1 95 ? -10.531 -14.07 -14.156 1 97.38 95 ASP A N 1
ATOM 734 C CA . ASP A 1 95 ? -11.367 -15.266 -14.219 1 97.38 95 ASP A CA 1
ATOM 735 C C . ASP A 1 95 ? -11.719 -15.766 -12.82 1 97.38 95 ASP A C 1
ATOM 737 O O . ASP A 1 95 ? -12.383 -16.797 -12.672 1 97.38 95 ASP A O 1
ATOM 741 N N . GLY A 1 96 ? -11.258 -15.133 -11.805 1 98.31 96 GLY A N 1
ATOM 742 C CA . GLY A 1 96 ? -11.602 -15.43 -10.422 1 98.31 96 GLY A CA 1
ATOM 743 C C . GLY A 1 96 ? -10.828 -16.594 -9.852 1 98.31 96 GLY A C 1
ATOM 744 O O . GLY A 1 96 ? -11.094 -17.031 -8.727 1 98.31 96 GLY A O 1
ATOM 745 N N . LYS A 1 97 ? -9.844 -17.047 -10.555 1 97.88 97 LYS A N 1
ATOM 746 C CA . LYS A 1 97 ? -9.188 -18.297 -10.172 1 97.88 97 LYS A CA 1
ATOM 747 C C . LYS A 1 97 ? -8.062 -18.031 -9.18 1 97.88 97 LYS A C 1
ATOM 749 O O . LYS A 1 97 ? -7.582 -18.953 -8.516 1 97.88 97 LYS A O 1
ATOM 754 N N . VAL A 1 98 ? -7.594 -16.844 -9.117 1 98.75 98 VAL A N 1
ATOM 755 C CA . VAL A 1 98 ? -6.625 -16.422 -8.109 1 98.75 98 VAL A CA 1
ATOM 756 C C . VAL A 1 98 ? -7.23 -15.328 -7.242 1 98.75 98 VAL A C 1
ATOM 758 O O . VAL A 1 98 ? -7.754 -14.344 -7.754 1 98.75 98 VAL A O 1
ATOM 761 N N . LYS A 1 99 ? -7.191 -15.547 -5.957 1 98.81 99 LYS A N 1
ATOM 762 C CA . LYS A 1 99 ? -7.711 -14.586 -4.984 1 98.81 99 LYS A CA 1
ATOM 763 C C . LYS A 1 99 ? -6.633 -14.18 -3.984 1 98.81 99 LYS A C 1
ATOM 765 O O . LYS A 1 99 ? -5.922 -15.031 -3.449 1 98.81 99 LYS A O 1
ATOM 770 N N . ILE A 1 100 ? -6.504 -12.898 -3.793 1 98.94 100 ILE A N 1
ATOM 771 C CA . ILE A 1 100 ? -5.543 -12.352 -2.842 1 98.94 100 ILE A CA 1
ATOM 772 C C . ILE A 1 100 ? -6.258 -11.414 -1.871 1 98.94 100 ILE A C 1
ATOM 774 O O . ILE A 1 100 ? -7.055 -10.57 -2.285 1 98.94 100 ILE A O 1
ATOM 778 N N . THR A 1 101 ? -5.918 -11.539 -0.605 1 98.88 101 THR A N 1
ATOM 779 C CA . THR A 1 101 ? -6.609 -10.773 0.425 1 98.88 101 THR A CA 1
ATOM 780 C C . THR A 1 101 ? -5.637 -9.867 1.168 1 98.88 101 THR A C 1
ATOM 782 O O . THR A 1 101 ? -4.566 -10.312 1.591 1 98.88 101 THR A O 1
ATOM 785 N N . PHE A 1 102 ? -6.012 -8.648 1.219 1 98.56 102 PHE A N 1
ATOM 786 C CA . PHE A 1 102 ? -5.359 -7.652 2.066 1 98.56 102 PHE A CA 1
ATOM 787 C C . PHE A 1 102 ? -6.27 -7.246 3.221 1 98.56 102 PHE A C 1
ATOM 789 O O . PHE A 1 102 ? -7.492 -7.312 3.105 1 98.56 102 PHE A O 1
ATOM 796 N N . ASN A 1 103 ? -5.605 -6.832 4.305 1 97.38 103 ASN A N 1
ATOM 797 C CA . ASN A 1 103 ? -6.434 -6.066 5.234 1 97.38 103 ASN A CA 1
ATOM 798 C C . ASN A 1 103 ? -6.574 -4.613 4.793 1 97.38 103 ASN A C 1
ATOM 800 O O . ASN A 1 103 ? -6.016 -4.211 3.773 1 97.38 103 ASN A O 1
ATOM 804 N N . GLY A 1 104 ? -7.344 -3.885 5.535 1 96 104 GLY A N 1
ATOM 805 C CA . GLY A 1 104 ? -7.625 -2.506 5.168 1 96 104 GLY A CA 1
ATOM 806 C C . GLY A 1 104 ? -6.406 -1.605 5.262 1 96 104 GLY A C 1
ATOM 807 O O . GLY A 1 104 ? -6.43 -0.468 4.789 1 96 104 GLY A O 1
ATOM 808 N N . GLN A 1 105 ? -5.402 -2.084 5.844 1 94.94 105 GLN A N 1
ATOM 809 C CA . GLN A 1 105 ? -4.145 -1.347 5.914 1 94.94 105 GLN A CA 1
ATOM 810 C C . GLN A 1 105 ? -3.188 -1.786 4.809 1 94.94 105 GLN A C 1
ATOM 812 O O . GLN A 1 105 ? -1.977 -1.576 4.906 1 94.94 105 GLN A O 1
ATOM 817 N N . MET A 1 106 ? -3.684 -2.506 3.861 1 96.38 106 MET A N 1
ATOM 818 C CA . MET A 1 106 ? -2.998 -2.934 2.646 1 96.38 106 MET A CA 1
ATOM 819 C C . MET A 1 106 ? -1.91 -3.953 2.963 1 96.38 106 MET A C 1
ATOM 821 O O . MET A 1 106 ? -0.896 -4.023 2.268 1 96.38 106 MET A O 1
ATOM 825 N N . LYS A 1 107 ? -2.033 -4.66 4.051 1 97 107 LYS A N 1
ATOM 826 C CA . LYS A 1 107 ? -1.159 -5.789 4.363 1 97 107 LYS A CA 1
ATOM 827 C C . LYS A 1 107 ? -1.696 -7.082 3.758 1 97 107 LYS A C 1
ATOM 829 O O . LYS A 1 107 ? -2.875 -7.406 3.916 1 97 107 LYS A O 1
ATOM 834 N N . PRO A 1 108 ? -0.806 -7.793 3.033 1 98.31 108 PRO A N 1
ATOM 835 C CA . PRO A 1 108 ? -1.259 -9.078 2.5 1 98.31 108 PRO A CA 1
ATOM 836 C C . PRO A 1 108 ? -1.512 -10.109 3.596 1 98.31 108 PRO A C 1
ATOM 838 O O . PRO A 1 108 ? -0.653 -10.328 4.453 1 98.31 108 PRO A O 1
ATOM 841 N N . VAL A 1 109 ? -2.707 -10.812 3.564 1 97.94 109 VAL A N 1
ATOM 842 C CA . VAL A 1 109 ? -3.033 -11.719 4.664 1 97.94 109 VAL A CA 1
ATOM 843 C C . VAL A 1 109 ? -3.412 -13.086 4.105 1 97.94 109 VAL A C 1
ATOM 845 O O . VAL A 1 109 ? -3.551 -14.055 4.859 1 97.94 109 VAL A O 1
ATOM 848 N N . GLY A 1 110 ? -3.588 -13.133 2.725 1 97.88 110 GLY A N 1
ATOM 849 C CA . GLY A 1 110 ? -3.941 -14.438 2.199 1 97.88 110 GLY A CA 1
ATOM 850 C C . GLY A 1 110 ? -3.861 -14.516 0.687 1 97.88 110 GLY A C 1
ATOM 851 O O . GLY A 1 110 ? -4.098 -13.523 -0.004 1 97.88 110 GLY A O 1
ATOM 852 N N . VAL A 1 111 ? -3.594 -15.711 0.206 1 98.75 111 VAL A N 1
ATOM 853 C CA . VAL A 1 111 ? -3.576 -16.047 -1.215 1 98.75 111 VAL A CA 1
ATOM 854 C C . VAL A 1 111 ? -4.27 -17.391 -1.442 1 98.75 111 VAL A C 1
ATOM 856 O O . VAL A 1 111 ? -4.027 -18.344 -0.707 1 98.75 111 VAL A O 1
ATOM 859 N N . GLU A 1 112 ? -5.09 -17.406 -2.451 1 97.38 112 GLU A N 1
ATOM 860 C CA . GLU A 1 112 ? -5.758 -18.641 -2.854 1 97.38 112 GLU A CA 1
ATOM 861 C C . GLU A 1 112 ? -5.699 -18.828 -4.367 1 97.38 112 GLU A C 1
ATOM 863 O O . GLU A 1 112 ? -6.086 -17.938 -5.125 1 97.38 112 GLU A O 1
ATOM 868 N N . VAL A 1 113 ? -5.234 -19.938 -4.695 1 97.88 113 VAL A N 1
ATOM 869 C CA . VAL A 1 113 ? -5.266 -20.359 -6.094 1 97.88 113 VAL A CA 1
ATOM 870 C C . VAL A 1 113 ? -6.23 -21.531 -6.262 1 97.88 113 VAL A C 1
ATOM 872 O O . VAL A 1 113 ? -6.168 -22.5 -5.512 1 97.88 113 VAL A O 1
ATOM 875 N N . ASP A 1 114 ? -7.094 -21.312 -7.18 1 95.94 114 ASP A N 1
ATOM 876 C CA . ASP A 1 114 ? -8.039 -22.391 -7.461 1 95.94 114 ASP A CA 1
ATOM 877 C C . ASP A 1 114 ? -7.316 -23.672 -7.887 1 95.94 114 ASP A C 1
ATOM 879 O O . ASP A 1 114 ? -6.547 -23.656 -8.844 1 95.94 114 ASP A O 1
ATOM 883 N N . PRO A 1 115 ? -7.613 -24.734 -7.223 1 94.62 115 PRO A N 1
ATOM 884 C CA . PRO A 1 115 ? -6.902 -25.984 -7.539 1 94.62 115 PRO A CA 1
ATOM 885 C C . PRO A 1 115 ? -7.191 -26.484 -8.945 1 94.62 115 PRO A C 1
ATOM 887 O O . PRO A 1 115 ? -6.297 -27.016 -9.617 1 94.62 115 PRO A O 1
ATOM 890 N N . GLU A 1 116 ? -8.391 -26.406 -9.344 1 93.81 116 GLU A N 1
ATOM 891 C CA . GLU A 1 116 ? -8.734 -26.859 -10.688 1 93.81 116 GLU A CA 1
ATOM 892 C C . GLU A 1 116 ? -8 -26.031 -11.742 1 93.81 116 GLU A C 1
ATOM 894 O O . GLU A 1 116 ? -7.477 -26.594 -12.711 1 93.81 116 GLU A O 1
ATOM 899 N N . TYR A 1 117 ? -7.965 -24.781 -11.547 1 95.69 117 TYR A N 1
ATOM 900 C CA . TYR A 1 117 ? -7.215 -23.891 -12.43 1 95.69 117 TYR A CA 1
ATOM 901 C C . TYR A 1 117 ? -5.734 -24.25 -12.438 1 95.69 117 TYR A C 1
ATOM 903 O O . TYR A 1 117 ? -5.133 -24.391 -13.508 1 95.69 117 TYR A O 1
ATOM 911 N N . PHE A 1 118 ? -5.242 -24.453 -11.297 1 95.19 118 PHE A N 1
ATOM 912 C CA . PHE A 1 118 ? -3.84 -24.812 -11.133 1 95.19 118 PHE A CA 1
ATOM 913 C C . PHE A 1 118 ? -3.516 -26.078 -11.922 1 95.19 118 PHE A C 1
ATOM 915 O O . PHE A 1 118 ? -2.477 -26.156 -12.578 1 95.19 118 PHE A O 1
ATOM 922 N N . GLN A 1 119 ? -4.387 -27 -11.945 1 92.81 119 GLN A N 1
ATOM 923 C CA . GLN A 1 119 ? -4.188 -28.297 -12.594 1 92.81 119 GLN A CA 1
ATOM 924 C C . GLN A 1 119 ? -4.262 -28.156 -14.117 1 92.81 119 GLN A C 1
ATOM 926 O O . GLN A 1 119 ? -3.656 -28.938 -14.844 1 92.81 119 GLN A O 1
ATOM 931 N N . THR A 1 120 ? -5.023 -27.188 -14.57 1 93.75 120 THR A N 1
ATOM 932 C CA . THR A 1 120 ? -5.242 -27.031 -16 1 93.75 120 THR A CA 1
ATOM 933 C C . THR A 1 120 ? -4.059 -26.328 -16.656 1 93.75 120 THR A C 1
ATOM 935 O O . THR A 1 120 ? -3.906 -26.375 -17.891 1 93.75 120 THR A O 1
ATOM 938 N N . LEU A 1 121 ? -3.295 -25.672 -15.836 1 94.31 121 LEU A N 1
ATOM 939 C CA . LEU A 1 121 ? -2.166 -24.922 -16.375 1 94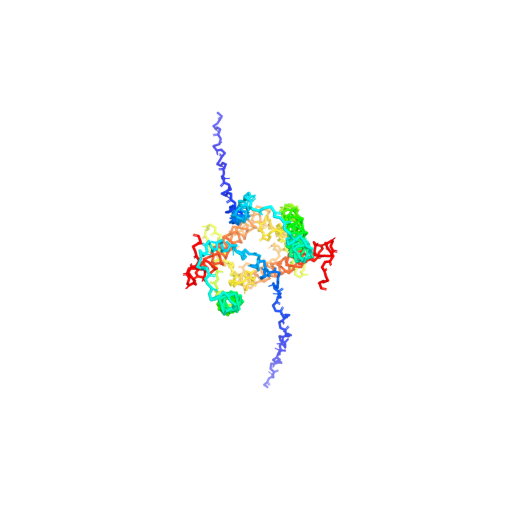.31 121 LEU A CA 1
ATOM 940 C C . LEU A 1 121 ? -1.083 -25.875 -16.891 1 94.31 121 LEU A C 1
ATOM 942 O O . LEU A 1 121 ? -0.72 -26.828 -16.203 1 94.31 121 LEU A O 1
ATOM 946 N N . GLU A 1 122 ? -0.623 -25.562 -18.062 1 91.81 122 GLU A N 1
ATOM 947 C CA . GLU A 1 122 ? 0.489 -26.359 -18.594 1 91.81 122 GLU A CA 1
ATOM 948 C C . GLU A 1 122 ? 1.775 -26.078 -17.812 1 91.81 122 GLU A C 1
ATOM 950 O O . GLU A 1 122 ? 1.994 -24.953 -17.359 1 91.81 122 GLU A O 1
ATOM 955 N N . ARG A 1 123 ? 2.629 -27.031 -17.719 1 90.5 123 ARG A N 1
ATOM 956 C CA . ARG A 1 123 ? 3.869 -26.891 -16.953 1 90.5 123 ARG A CA 1
ATOM 957 C C . ARG A 1 123 ? 5.012 -26.438 -17.859 1 90.5 123 ARG A C 1
ATOM 959 O O . ARG A 1 123 ? 6.062 -27.078 -17.906 1 90.5 123 ARG A O 1
ATOM 966 N N . ASP A 1 124 ? 4.789 -25.469 -18.547 1 90.69 124 ASP A N 1
ATOM 967 C CA . ASP A 1 124 ? 5.789 -24.844 -19.422 1 90.69 124 ASP A CA 1
ATOM 968 C C . ASP A 1 124 ? 5.801 -23.328 -19.25 1 90.69 124 ASP A C 1
ATOM 970 O O . ASP A 1 124 ? 5.211 -22.797 -18.297 1 90.69 124 ASP A O 1
ATOM 974 N N . GLU A 1 125 ? 6.562 -22.672 -20.062 1 91.69 125 GLU A N 1
ATOM 975 C CA . GLU A 1 125 ? 6.738 -21.219 -19.938 1 91.69 125 GLU A CA 1
ATOM 976 C C . GLU A 1 125 ? 5.41 -20.484 -20.109 1 91.69 125 GLU A C 1
ATOM 978 O O . GLU A 1 125 ? 5.172 -19.469 -19.469 1 91.69 125 GLU A O 1
ATOM 983 N N . GLU A 1 126 ? 4.625 -20.984 -20.969 1 93.25 126 GLU A N 1
ATOM 984 C CA . GLU A 1 126 ? 3.334 -20.359 -21.219 1 93.25 126 GLU A CA 1
ATOM 985 C C . GLU A 1 126 ? 2.414 -20.469 -20.016 1 93.25 126 GLU A C 1
ATOM 987 O O . GLU A 1 126 ? 1.732 -19.5 -19.656 1 93.25 126 GLU A O 1
ATOM 992 N N . GLY A 1 127 ? 2.365 -21.625 -19.422 1 93.81 127 GLY A N 1
ATOM 993 C CA . GLY A 1 127 ? 1.593 -21.812 -18.203 1 93.81 127 GLY A CA 1
ATOM 994 C C . GLY A 1 127 ? 2.061 -20.922 -17.062 1 93.81 127 GLY A C 1
ATOM 995 O O . GLY A 1 127 ? 1.244 -20.359 -16.328 1 93.81 127 GLY A O 1
ATOM 996 N N . CYS A 1 128 ? 3.342 -20.844 -16.953 1 94.38 128 CYS A N 1
ATOM 997 C CA . CYS A 1 128 ? 3.918 -19.984 -15.922 1 94.38 128 CYS A CA 1
ATOM 998 C C . CYS A 1 128 ? 3.531 -18.516 -16.141 1 94.38 128 CYS A C 1
ATOM 1000 O O . CYS A 1 128 ? 3.186 -17.812 -15.203 1 94.38 128 CYS A O 1
ATOM 1002 N N . SER A 1 129 ? 3.635 -18.125 -17.391 1 95.75 129 SER A N 1
ATOM 1003 C CA . SER A 1 129 ? 3.25 -16.766 -17.75 1 95.75 129 SER A CA 1
ATOM 1004 C C . SER A 1 129 ? 1.779 -16.5 -17.438 1 95.75 129 SER A C 1
ATOM 1006 O O . SER A 1 129 ? 1.42 -15.43 -16.953 1 95.75 129 SER A O 1
ATOM 1008 N N . GLN A 1 130 ? 0.959 -17.5 -17.734 1 96.88 130 GLN A N 1
ATOM 1009 C CA . GLN A 1 130 ? -0.468 -17.375 -17.453 1 96.88 130 GLN A CA 1
ATOM 1010 C C . GLN A 1 130 ? -0.724 -17.25 -15.945 1 96.88 130 GLN A C 1
ATOM 1012 O O . GLN A 1 130 ? -1.529 -16.422 -15.516 1 96.88 130 GLN A O 1
ATOM 1017 N N . LEU A 1 131 ? -0.105 -18.031 -15.234 1 97.5 131 LEU A N 1
ATOM 1018 C CA . LEU A 1 131 ? -0.223 -17.969 -13.781 1 97.5 131 LEU A CA 1
ATOM 1019 C C . LEU A 1 131 ? 0.245 -16.625 -13.25 1 97.5 131 LEU A C 1
ATOM 1021 O O . LEU A 1 131 ? -0.448 -15.992 -12.453 1 97.5 131 LEU A O 1
ATOM 1025 N N . SER A 1 132 ? 1.392 -16.188 -13.672 1 98.19 132 SER A N 1
ATOM 1026 C CA . SER A 1 132 ? 1.939 -14.898 -13.258 1 98.19 132 SER A CA 1
ATOM 1027 C C . SER A 1 132 ? 0.979 -13.758 -13.578 1 98.19 132 SER A C 1
ATOM 1029 O O . SER A 1 132 ? 0.773 -12.867 -12.758 1 98.19 132 SER A O 1
ATOM 1031 N N . SER A 1 133 ? 0.411 -13.883 -14.75 1 98.12 133 SER A N 1
ATOM 1032 C CA . SER A 1 133 ? -0.55 -12.867 -15.18 1 98.12 133 SER A CA 1
ATOM 1033 C C . SER A 1 133 ? -1.79 -12.875 -14.289 1 98.12 133 SER A C 1
ATOM 1035 O O . SER A 1 133 ? -2.293 -11.812 -13.906 1 98.12 133 SER A O 1
ATOM 1037 N N . ALA A 1 134 ? -2.283 -14.016 -13.977 1 98.44 134 ALA A N 1
ATOM 1038 C CA . ALA A 1 134 ? -3.453 -14.133 -13.109 1 98.44 134 ALA A CA 1
ATOM 1039 C C . ALA A 1 134 ? -3.176 -13.555 -11.727 1 98.44 134 ALA A C 1
ATOM 1041 O O . ALA A 1 134 ? -4.016 -12.844 -11.164 1 98.44 134 ALA A O 1
ATOM 1042 N N . ILE A 1 135 ? -2.021 -13.844 -11.156 1 98.75 135 ILE A N 1
ATOM 1043 C CA . ILE A 1 135 ? -1.613 -13.305 -9.859 1 98.75 135 ILE A CA 1
ATOM 1044 C C . ILE A 1 135 ? -1.536 -11.781 -9.945 1 98.75 135 ILE A C 1
ATOM 1046 O O . ILE A 1 135 ? -2.029 -11.078 -9.055 1 98.75 135 ILE A O 1
ATOM 1050 N N . GLN A 1 136 ? -0.943 -11.297 -11.023 1 98.75 136 GLN A N 1
ATOM 1051 C CA . GLN A 1 136 ? -0.831 -9.852 -11.227 1 98.75 136 GLN A CA 1
ATOM 1052 C C . GLN A 1 136 ? -2.207 -9.195 -11.266 1 98.75 136 GLN A C 1
ATOM 1054 O O . GLN A 1 136 ? -2.412 -8.133 -10.672 1 98.75 136 GLN A O 1
ATOM 1059 N N . GLN A 1 137 ? -3.092 -9.805 -11.945 1 98.81 137 GLN A N 1
ATOM 1060 C CA . GLN A 1 137 ? -4.445 -9.266 -12.047 1 98.81 137 GLN A CA 1
ATOM 1061 C C . GLN A 1 137 ? -5.102 -9.18 -10.672 1 98.81 137 GLN A C 1
ATOM 1063 O O . GLN A 1 137 ? -5.719 -8.164 -10.336 1 98.81 137 GLN A O 1
ATOM 1068 N N . ALA A 1 138 ? -4.996 -10.25 -9.898 1 98.88 138 ALA A N 1
ATOM 1069 C CA . ALA A 1 138 ? -5.57 -10.273 -8.555 1 98.88 138 ALA A CA 1
ATOM 1070 C C . ALA A 1 138 ? -4.945 -9.203 -7.664 1 98.88 138 ALA A C 1
ATOM 1072 O O . ALA A 1 138 ? -5.641 -8.562 -6.875 1 98.88 138 ALA A O 1
ATOM 1073 N N . LEU A 1 139 ? -3.641 -9.047 -7.836 1 98.75 139 LEU A N 1
ATOM 1074 C CA . LEU A 1 139 ? -2.91 -8.055 -7.051 1 98.75 139 LEU A CA 1
ATOM 1075 C C . LEU A 1 139 ? -3.35 -6.645 -7.414 1 98.75 139 LEU A C 1
ATOM 1077 O O . LEU A 1 139 ? -3.549 -5.805 -6.531 1 98.75 139 LEU A O 1
ATOM 1081 N N . VAL A 1 140 ? -3.484 -6.348 -8.68 1 98.5 140 VAL A N 1
ATOM 1082 C CA . VAL A 1 140 ? -3.936 -5.039 -9.133 1 98.5 140 VAL A CA 1
ATOM 1083 C C . VAL A 1 140 ? -5.344 -4.766 -8.609 1 98.5 140 VAL A C 1
ATOM 1085 O O . VAL A 1 140 ? -5.633 -3.672 -8.117 1 98.5 140 VAL A O 1
ATOM 1088 N N . ASP A 1 141 ? -6.137 -5.723 -8.703 1 98.81 141 ASP A N 1
ATOM 1089 C CA . ASP A 1 141 ? -7.523 -5.605 -8.25 1 98.81 141 ASP A CA 1
ATOM 1090 C C . ASP A 1 141 ? -7.594 -5.281 -6.762 1 98.81 141 ASP A C 1
ATOM 1092 O O . ASP A 1 141 ? -8.273 -4.34 -6.359 1 98.81 141 ASP A O 1
ATOM 1096 N N . VAL A 1 142 ? -6.855 -6.012 -5.906 1 98.69 142 VAL A N 1
ATOM 1097 C CA . VAL A 1 142 ? -6.938 -5.805 -4.465 1 98.69 142 VAL A CA 1
ATOM 1098 C C . VAL A 1 142 ? -6.301 -4.465 -4.098 1 98.69 142 VAL A C 1
ATOM 1100 O O . VAL A 1 142 ? -6.758 -3.789 -3.172 1 98.69 142 VAL A O 1
ATOM 1103 N N . ASN A 1 143 ? -5.266 -4.18 -4.84 1 98.31 143 ASN A N 1
ATOM 1104 C CA . ASN A 1 143 ? -4.637 -2.885 -4.594 1 98.31 143 ASN A CA 1
ATOM 1105 C C . ASN A 1 143 ? -5.602 -1.735 -4.863 1 98.31 143 ASN A C 1
ATOM 1107 O O . ASN A 1 143 ? -5.688 -0.794 -4.07 1 98.31 143 ASN A O 1
ATOM 1111 N N . GLU A 1 144 ? -6.324 -1.777 -5.922 1 97.94 144 GLU A N 1
ATOM 1112 C CA . GLU A 1 144 ? -7.305 -0.75 -6.27 1 97.94 144 GLU A CA 1
ATOM 1113 C C . GLU A 1 144 ? -8.43 -0.693 -5.242 1 97.94 144 GLU A C 1
ATOM 1115 O O . GLU A 1 144 ? -8.82 0.388 -4.797 1 97.94 144 GLU A O 1
ATOM 1120 N N . LYS A 1 145 ? -8.922 -1.851 -4.887 1 98.12 145 LYS A N 1
ATOM 1121 C CA . LYS A 1 145 ? -9.992 -1.92 -3.896 1 98.12 145 LYS A CA 1
ATOM 1122 C C . LYS A 1 145 ? -9.531 -1.358 -2.553 1 98.12 145 LYS A C 1
ATOM 1124 O O . LYS A 1 145 ? -10.281 -0.638 -1.889 1 98.12 145 LYS A O 1
ATOM 1129 N N . SER A 1 146 ? -8.359 -1.715 -2.201 1 97.5 146 SER A N 1
ATOM 1130 C CA . SER A 1 146 ? -7.801 -1.256 -0.933 1 97.5 146 SER A CA 1
ATOM 1131 C C . SER A 1 146 ? -7.629 0.259 -0.921 1 97.5 146 SER A C 1
ATOM 1133 O O . SER A 1 146 ? -8 0.925 0.047 1 97.5 146 SER A O 1
ATOM 1135 N N . THR A 1 147 ? -7.086 0.774 -1.963 1 95.75 147 THR A N 1
ATOM 1136 C CA . THR A 1 147 ? -6.887 2.213 -2.088 1 95.75 147 THR A CA 1
ATOM 1137 C C . THR A 1 147 ? -8.219 2.953 -2.021 1 95.75 147 THR A C 1
ATOM 1139 O O . THR A 1 147 ? -8.344 3.955 -1.313 1 95.75 147 THR A O 1
ATOM 1142 N N . ARG A 1 148 ? -9.172 2.475 -2.646 1 96.75 148 ARG A N 1
ATOM 1143 C CA . ARG A 1 148 ? -10.5 3.084 -2.65 1 96.75 148 ARG A CA 1
ATOM 1144 C C . ARG A 1 148 ? -11.125 3.051 -1.258 1 96.75 148 ARG A C 1
ATOM 1146 O O . ARG A 1 148 ? -11.742 4.023 -0.827 1 96.75 148 ARG A O 1
ATOM 1153 N N . LYS A 1 149 ? -10.945 1.904 -0.624 1 97.19 149 LYS A N 1
ATOM 1154 C CA . LYS A 1 149 ? -11.516 1.75 0.714 1 97.19 149 LYS A CA 1
ATOM 1155 C C . LYS A 1 149 ? -10.922 2.77 1.682 1 97.19 149 LYS A C 1
ATOM 1157 O O . LYS A 1 149 ? -11.648 3.396 2.453 1 97.19 149 LYS A O 1
ATOM 1162 N N . VAL A 1 150 ? -9.609 2.926 1.646 1 94.25 150 VAL A N 1
ATOM 1163 C CA . VAL A 1 150 ? -8.93 3.898 2.496 1 94.25 150 VAL A CA 1
ATOM 1164 C C . VAL A 1 150 ? -9.438 5.305 2.178 1 94.25 150 VAL A C 1
ATOM 1166 O O . VAL A 1 150 ? -9.766 6.07 3.086 1 94.25 150 VAL A O 1
ATOM 1169 N N . GLU A 1 151 ? -9.555 5.641 0.953 1 93.94 151 GLU A N 1
ATOM 1170 C CA . GLU A 1 151 ? -10.039 6.949 0.518 1 93.94 151 GLU A CA 1
ATOM 1171 C C . GLU A 1 151 ? -11.461 7.203 1.021 1 93.94 151 GLU A C 1
ATOM 1173 O O . GLU A 1 151 ? -11.766 8.297 1.503 1 93.94 151 GLU A O 1
ATOM 1178 N N . GLU A 1 152 ? -12.227 6.238 0.927 1 95.25 152 GLU A N 1
ATOM 1179 C CA . GLU A 1 152 ? -13.609 6.344 1.384 1 95.25 152 GLU A CA 1
ATOM 1180 C C . GLU A 1 152 ? -13.68 6.598 2.887 1 95.25 152 GLU A C 1
ATOM 1182 O O . GLU A 1 152 ? -14.445 7.445 3.344 1 95.25 152 GLU A O 1
ATOM 1187 N N . LYS A 1 153 ? -12.906 5.855 3.615 1 95.12 153 LYS A N 1
ATOM 1188 C CA . LYS A 1 153 ? -12.914 5.984 5.07 1 95.12 153 LYS A CA 1
ATOM 1189 C C . LYS A 1 153 ? -12.414 7.363 5.5 1 95.12 153 LYS A C 1
ATOM 1191 O O . LYS A 1 153 ? -12.984 7.98 6.398 1 95.12 153 LYS A O 1
ATOM 1196 N N . MET A 1 154 ? -11.398 7.855 4.84 1 91.56 154 MET A N 1
ATOM 1197 C CA . MET A 1 154 ? -10.859 9.18 5.148 1 91.56 154 MET A CA 1
ATOM 1198 C C . MET A 1 154 ? -11.859 10.273 4.781 1 91.56 154 MET A C 1
ATOM 1200 O O . MET A 1 154 ? -12.023 11.242 5.523 1 91.56 154 MET A O 1
ATOM 1204 N N . LYS A 1 155 ? -12.555 10.133 3.688 1 92.5 155 LYS A N 1
ATOM 1205 C CA . LYS A 1 155 ? -13.602 11.07 3.283 1 92.5 155 LYS A CA 1
ATOM 1206 C C . LYS A 1 155 ? -14.734 11.094 4.301 1 92.5 155 LYS A C 1
ATOM 1208 O O . LYS A 1 155 ? -15.273 12.164 4.609 1 92.5 155 LYS A O 1
ATOM 1213 N N . GLY A 1 156 ? -15.008 9.914 4.762 1 93.12 156 GLY A N 1
ATOM 1214 C CA . GLY A 1 156 ? -16.047 9.797 5.777 1 93.12 156 GLY A CA 1
ATOM 1215 C C . GLY A 1 156 ? -15.719 10.562 7.047 1 93.12 156 GLY A C 1
ATOM 1216 O O . GLY A 1 156 ? -16.609 11.164 7.656 1 93.12 156 GLY A O 1
ATOM 1217 N N . ILE A 1 157 ? -14.5 10.578 7.465 1 91 157 ILE A N 1
ATOM 1218 C CA . ILE A 1 157 ? -14.062 11.328 8.641 1 91 157 ILE A CA 1
ATOM 1219 C C . ILE A 1 157 ? -14.297 12.82 8.422 1 91 157 ILE A C 1
ATOM 1221 O O . ILE A 1 157 ? -14.867 13.492 9.281 1 91 157 ILE A O 1
ATOM 1225 N N . TYR A 1 158 ? -13.93 13.344 7.258 1 88.88 158 TYR A N 1
ATOM 1226 C CA . TYR A 1 158 ? -14.031 14.773 6.969 1 88.88 158 TYR A CA 1
ATOM 1227 C C . TYR A 1 158 ? -15.484 15.195 6.844 1 88.88 158 TYR A C 1
ATOM 1229 O O . TYR A 1 158 ? -15.859 16.281 7.297 1 88.88 158 TYR A O 1
ATOM 1237 N N . GLN A 1 159 ? -16.266 14.352 6.297 1 90.12 159 GLN A N 1
ATOM 1238 C CA . GLN A 1 159 ? -17.688 14.641 6.184 1 90.12 159 GLN A CA 1
ATOM 1239 C C . GLN A 1 159 ? -18.359 14.688 7.555 1 90.12 159 GLN A C 1
ATOM 1241 O O . GLN A 1 159 ? -19.188 15.555 7.824 1 90.12 159 GLN A O 1
ATOM 1246 N N . ASP A 1 160 ? -17.891 13.789 8.367 1 88.62 160 ASP A N 1
ATOM 1247 C CA . ASP A 1 160 ? -18.469 13.688 9.695 1 88.62 160 ASP A CA 1
ATOM 1248 C C . ASP A 1 160 ? -18.141 14.93 10.531 1 88.62 160 ASP A C 1
ATOM 1250 O O . ASP A 1 160 ? -18.938 15.344 11.375 1 88.62 160 ASP A O 1
ATOM 1254 N N . ILE A 1 161 ? -17.031 15.547 10.258 1 85.94 161 ILE A N 1
ATOM 1255 C CA . ILE A 1 161 ? -16.625 16.688 11.07 1 85.94 161 ILE A CA 1
ATOM 1256 C C . ILE A 1 161 ? -16.984 17.984 10.352 1 85.94 161 ILE A C 1
ATOM 1258 O O . ILE A 1 161 ? -16.625 19.078 10.812 1 85.94 161 ILE A O 1
ATOM 1262 N N . GLY A 1 162 ? -17.531 17.938 9.344 1 81.38 162 GLY A N 1
ATOM 1263 C CA . GLY A 1 162 ? -18.094 19.094 8.68 1 81.38 162 GLY A CA 1
ATOM 1264 C C . GLY A 1 162 ? -17.156 19.734 7.676 1 81.38 162 GLY A C 1
ATOM 1265 O O . GLY A 1 162 ? -17.266 20.922 7.363 1 81.38 162 GLY A O 1
ATOM 1266 N N . PHE A 1 163 ? -16.047 19.062 7.34 1 74.5 163 PHE A N 1
ATOM 1267 C CA . PHE A 1 163 ? -15.172 19.578 6.309 1 74.5 163 PHE A CA 1
ATOM 1268 C C . PHE A 1 163 ? -15.656 19.188 4.922 1 74.5 163 PHE A C 1
ATOM 1270 O O . PHE A 1 163 ? -16.219 18.094 4.746 1 74.5 163 PHE A O 1
ATOM 1277 N N . ASP A 1 164 ? -15.836 20.234 4.066 1 66.5 164 ASP A N 1
ATOM 1278 C CA . ASP A 1 164 ? -16.203 19.938 2.688 1 66.5 164 ASP A CA 1
ATOM 1279 C C . ASP A 1 164 ? -15.07 19.234 1.951 1 66.5 164 ASP A C 1
ATOM 1281 O O . ASP A 1 164 ? -13.906 19.609 2.098 1 66.5 164 ASP A O 1
ATOM 1285 N N . THR A 1 165 ? -15.203 18.016 1.556 1 57.53 165 THR A N 1
ATOM 1286 C CA . THR A 1 165 ? -14.188 17.344 0.756 1 57.53 165 THR A CA 1
ATOM 1287 C C . THR A 1 165 ? -14.523 17.422 -0.73 1 57.53 165 THR A C 1
ATOM 1289 O O . THR A 1 165 ? -15.695 17.531 -1.102 1 57.53 165 THR A O 1
ATOM 1292 N N . MET B 1 1 ? -4.578 -5.547 -43.094 1 25.39 1 MET B N 1
ATOM 1293 C CA . MET B 1 1 ? -3.66 -5.535 -41.969 1 25.39 1 MET B CA 1
ATOM 1294 C C . MET B 1 1 ? -4.301 -4.883 -40.75 1 25.39 1 MET B C 1
ATOM 1296 O O . MET B 1 1 ? -4.656 -3.701 -40.781 1 25.39 1 MET B O 1
ATOM 1300 N N . THR B 1 2 ? -5.094 -5.426 -39.969 1 27.97 2 THR B N 1
ATOM 1301 C CA . THR B 1 2 ? -6.199 -4.934 -39.156 1 27.97 2 THR B CA 1
ATOM 1302 C C . THR B 1 2 ? -5.684 -4.293 -37.844 1 27.97 2 THR B C 1
ATOM 1304 O O . THR B 1 2 ? -4.98 -4.938 -37.062 1 27.97 2 THR B O 1
ATOM 1307 N N . LEU B 1 3 ? -5.422 -2.986 -37.75 1 26.58 3 LEU B N 1
ATOM 1308 C CA . LEU B 1 3 ? -4.734 -2.201 -36.75 1 26.58 3 LEU B CA 1
ATOM 1309 C C . LEU B 1 3 ? -5.457 -2.299 -35.406 1 26.58 3 LEU B C 1
ATOM 1311 O O . LEU B 1 3 ? -6.688 -2.211 -35.344 1 26.58 3 LEU B O 1
ATOM 1315 N N . ALA B 1 4 ? -4.883 -3.033 -34.438 1 33.06 4 ALA B N 1
ATOM 1316 C CA . ALA B 1 4 ? -5.414 -3.264 -33.094 1 33.06 4 ALA B CA 1
ATOM 1317 C C . ALA B 1 4 ? -5.727 -1.944 -32.406 1 33.06 4 ALA B C 1
ATOM 1319 O O . ALA B 1 4 ? -4.953 -0.987 -32.5 1 33.06 4 ALA B O 1
ATOM 1320 N N . PRO B 1 5 ? -6.898 -1.594 -32.031 1 31.23 5 PRO B N 1
ATOM 1321 C CA . PRO B 1 5 ? -7.16 -0.326 -31.359 1 31.23 5 PRO B CA 1
ATOM 1322 C C . PRO B 1 5 ? -6.457 -0.228 -30.016 1 31.23 5 PRO B C 1
ATOM 1324 O O . PRO B 1 5 ? -6.371 -1.22 -29.281 1 31.23 5 PRO B O 1
ATOM 1327 N N . THR B 1 6 ? -5.336 0.444 -29.828 1 28.09 6 THR B N 1
ATOM 1328 C CA . THR B 1 6 ? -4.547 0.714 -28.641 1 28.09 6 THR B CA 1
ATOM 1329 C C . THR B 1 6 ? -5.422 1.318 -27.547 1 28.09 6 THR B C 1
ATOM 1331 O O . THR B 1 6 ? -5.996 2.395 -27.719 1 28.09 6 THR B O 1
ATOM 1334 N N . TYR B 1 7 ? -6.113 0.568 -26.812 1 24.03 7 TYR B N 1
ATOM 1335 C CA . TYR B 1 7 ? -6.887 1.055 -25.688 1 24.03 7 TYR B CA 1
ATOM 1336 C C . TYR B 1 7 ? -6.02 1.888 -24.75 1 24.03 7 TYR B C 1
ATOM 1338 O O . TYR B 1 7 ? -5.051 1.383 -24.172 1 24.03 7 TYR B O 1
ATOM 1346 N N . THR B 1 8 ? -5.613 3.105 -24.984 1 25.17 8 THR B N 1
ATOM 1347 C CA . THR B 1 8 ? -4.906 4.027 -24.094 1 25.17 8 THR B CA 1
ATOM 1348 C C . THR B 1 8 ? -5.648 4.188 -22.781 1 25.17 8 THR B C 1
ATOM 1350 O O . THR B 1 8 ? -6.793 4.645 -22.75 1 25.17 8 THR B O 1
ATOM 1353 N N . THR B 1 9 ? -5.652 3.252 -21.984 1 24.61 9 THR B N 1
ATOM 1354 C CA . THR B 1 9 ? -6.23 3.395 -20.656 1 24.61 9 THR B CA 1
ATOM 1355 C C . THR B 1 9 ? -5.754 4.684 -19.984 1 24.61 9 THR B C 1
ATOM 1357 O O . THR B 1 9 ? -4.551 4.883 -19.797 1 24.61 9 THR B O 1
ATOM 1360 N N . ARG B 1 10 ? -6.387 5.781 -20.172 1 26.98 10 ARG B N 1
ATOM 1361 C CA . ARG B 1 10 ? -6.199 7.062 -19.5 1 26.98 10 ARG B CA 1
ATOM 1362 C C . ARG B 1 10 ? -6.117 6.883 -17.984 1 26.98 10 ARG B C 1
ATOM 1364 O O . ARG B 1 10 ? -7.035 6.332 -17.375 1 26.98 10 ARG B O 1
ATOM 1371 N N . PHE B 1 11 ? -5.016 6.656 -17.438 1 27.23 11 PHE B N 1
ATOM 1372 C CA . PHE B 1 11 ? -4.695 6.766 -16.016 1 27.23 11 PHE B CA 1
ATOM 1373 C C . PHE B 1 11 ? -5.371 7.98 -15.398 1 27.23 11 PHE B C 1
ATOM 1375 O O . PHE B 1 11 ? -5.207 9.102 -15.883 1 27.23 11 PHE B O 1
ATOM 1382 N N . GLN B 1 12 ? -6.523 7.875 -14.938 1 27.66 12 GLN B N 1
ATOM 1383 C CA . GLN B 1 12 ? -7.184 8.992 -14.273 1 27.66 12 GLN B CA 1
ATOM 1384 C C . GLN B 1 12 ? -6.227 9.711 -13.32 1 27.66 12 GLN B C 1
ATOM 1386 O O . GLN B 1 12 ? -5.332 9.086 -12.742 1 27.66 12 GLN B O 1
ATOM 1391 N N . HIS B 1 13 ? -5.883 11 -13.531 1 29.8 13 HIS B N 1
ATOM 1392 C CA . HIS B 1 13 ? -5.074 11.938 -12.766 1 29.8 13 HIS B CA 1
ATOM 1393 C C . HIS B 1 13 ? -5.273 11.75 -11.273 1 29.8 13 HIS B C 1
ATOM 1395 O O . HIS B 1 13 ? -6.383 11.453 -10.82 1 29.8 13 HIS B O 1
ATOM 1401 N N . PRO B 1 14 ? -4.348 11.273 -10.508 1 31.03 14 PRO B N 1
ATOM 1402 C CA . PRO B 1 14 ? -4.539 11.227 -9.055 1 31.03 14 PRO B CA 1
ATOM 1403 C C . PRO B 1 14 ? -5.258 12.461 -8.516 1 31.03 14 PRO B C 1
ATOM 1405 O O . PRO B 1 14 ? -5.203 13.523 -9.133 1 31.03 14 PRO B O 1
ATOM 1408 N N . PRO B 1 15 ? -6.332 12.422 -7.812 1 30.03 15 PRO B N 1
ATOM 1409 C CA . PRO B 1 15 ? -6.996 13.656 -7.414 1 30.03 15 PRO B CA 1
ATOM 1410 C C . PRO B 1 15 ? -6.012 14.781 -7.082 1 30.03 15 PRO B C 1
ATOM 1412 O O . PRO B 1 15 ? -4.879 14.508 -6.668 1 30.03 15 PRO B O 1
ATOM 1415 N N . PRO B 1 16 ? -5.945 15.867 -7.793 1 29.7 16 PRO B N 1
ATOM 1416 C CA . PRO B 1 16 ? -5.004 16.969 -7.539 1 29.7 16 PRO B CA 1
ATOM 1417 C C . PRO B 1 16 ? -4.734 17.172 -6.051 1 29.7 16 PRO B C 1
ATOM 1419 O O . PRO B 1 16 ? -5.574 16.828 -5.211 1 29.7 16 PRO B O 1
ATOM 1422 N N . PRO B 1 17 ? -3.574 17.188 -5.574 1 30.06 17 PRO B N 1
ATOM 1423 C CA . PRO B 1 17 ? -3.389 17.531 -4.16 1 30.06 17 PRO B CA 1
ATOM 1424 C C . PRO B 1 17 ? -4.34 18.625 -3.684 1 30.06 17 PRO B C 1
ATOM 1426 O O . PRO B 1 17 ? -4.801 19.438 -4.488 1 30.06 17 PRO B O 1
ATOM 1429 N N . LEU B 1 18 ? -5.199 18.438 -2.76 1 29.67 18 LEU B N 1
ATOM 1430 C CA . LEU B 1 18 ? -6.098 19.453 -2.225 1 29.67 18 LEU B CA 1
ATOM 1431 C C . LEU B 1 18 ? -5.43 20.828 -2.211 1 29.67 18 LEU B C 1
ATOM 1433 O O . LEU B 1 18 ? -4.312 20.969 -1.707 1 29.67 18 LEU B O 1
ATOM 1437 N N . SER B 1 19 ? -5.609 21.609 -3.256 1 27.7 19 SER B N 1
ATOM 1438 C CA . SER B 1 19 ? -5.207 23.016 -3.328 1 27.7 19 SER B CA 1
ATOM 1439 C C . SER B 1 19 ? -5.629 23.766 -2.078 1 27.7 19 SER B C 1
ATOM 1441 O O . SER B 1 19 ? -6.824 23.875 -1.778 1 27.7 19 SER B O 1
ATOM 1443 N N . THR B 1 20 ? -4.965 23.703 -0.991 1 30.3 20 THR B N 1
ATOM 1444 C CA . THR B 1 20 ? -5.191 24.547 0.183 1 30.3 20 THR B CA 1
ATOM 1445 C C . THR B 1 20 ? -5.066 26.016 -0.174 1 30.3 20 THR B C 1
ATOM 1447 O O . THR B 1 20 ? -3.957 26.562 -0.227 1 30.3 20 THR B O 1
ATOM 1450 N N . GLY B 1 21 ? -5.621 26.469 -1.322 1 26.86 21 GLY B N 1
ATOM 1451 C CA . GLY B 1 21 ? -5.539 27.891 -1.632 1 26.86 21 GLY B CA 1
ATOM 1452 C C . GLY B 1 21 ? -6.184 28.766 -0.577 1 26.86 21 GLY B C 1
ATOM 1453 O O . GLY B 1 21 ? -6.52 29.922 -0.845 1 26.86 21 GLY B O 1
ATOM 1454 N N . THR B 1 22 ? -6.543 28.438 0.563 1 28.72 22 THR B N 1
ATOM 1455 C CA . THR B 1 22 ? -7.277 29.438 1.319 1 28.72 22 THR B CA 1
ATOM 1456 C C . THR B 1 22 ? -6.395 30.656 1.605 1 28.72 22 THR B C 1
ATOM 1458 O O . THR B 1 22 ? -5.543 30.609 2.496 1 28.72 22 THR B O 1
ATOM 1461 N N . THR B 1 23 ? -5.617 31.25 0.629 1 28.78 23 THR B N 1
ATOM 1462 C CA . THR B 1 23 ? -4.762 32.375 0.943 1 28.78 23 THR B CA 1
ATOM 1463 C C . THR B 1 23 ? -5.586 33.531 1.504 1 28.78 23 THR B C 1
ATOM 1465 O O . THR B 1 23 ? -6.645 33.875 0.967 1 28.78 23 THR B O 1
ATOM 1468 N N . LEU B 1 24 ? -5.262 34.125 2.783 1 28.41 24 LEU B N 1
ATOM 1469 C CA . LEU B 1 24 ? -5.527 35.125 3.789 1 28.41 24 LEU B CA 1
ATOM 1470 C C . LEU B 1 24 ? -5.383 36.531 3.195 1 28.41 24 LEU B C 1
ATOM 1472 O O . LEU B 1 24 ? -4.289 36.938 2.787 1 28.41 24 LEU B O 1
ATOM 1476 N N . ASP B 1 25 ? -6.383 37.062 2.467 1 29 25 ASP B N 1
ATOM 1477 C CA . ASP B 1 25 ? -6.547 38.469 2.066 1 29 25 ASP B CA 1
ATOM 1478 C C . ASP B 1 25 ? -6.578 39.375 3.283 1 29 25 ASP B C 1
ATOM 1480 O O . ASP B 1 25 ? -6.977 40.531 3.178 1 29 25 ASP B O 1
ATOM 1484 N N . ALA B 1 26 ? -6.098 39.062 4.488 1 27.94 26 ALA B N 1
ATOM 1485 C CA . ALA B 1 26 ? -6.414 39.812 5.691 1 27.94 26 ALA B CA 1
ATOM 1486 C C . ALA B 1 26 ? -5.633 41.125 5.723 1 27.94 26 ALA B C 1
ATOM 1488 O O . ALA B 1 26 ? -5.871 41.969 6.582 1 27.94 26 ALA B O 1
ATOM 1489 N N . PHE B 1 27 ? -4.547 41.25 4.902 1 33.91 27 PHE B N 1
ATOM 1490 C CA . PHE B 1 27 ? -3.646 42.344 5.23 1 33.91 27 PHE B CA 1
ATOM 1491 C C . PHE B 1 27 ? -4.277 43.688 4.875 1 33.91 27 PHE B C 1
ATOM 1493 O O . PHE B 1 27 ? -3.738 44.75 5.219 1 33.91 27 PHE B O 1
ATOM 1500 N N . LYS B 1 28 ? -5.32 43.656 4.027 1 31.47 28 LYS B N 1
ATOM 1501 C CA . LYS B 1 28 ? -5.637 44.938 3.43 1 31.47 28 LYS B CA 1
ATOM 1502 C C . LYS B 1 28 ? -6.141 45.938 4.48 1 31.47 28 LYS B C 1
ATOM 1504 O O . LYS B 1 28 ? -6.07 47.156 4.285 1 31.47 28 LYS B O 1
ATOM 1509 N N . TRP B 1 29 ? -6.75 45.438 5.59 1 31.52 29 TRP B N 1
ATOM 1510 C CA . TRP B 1 29 ? -7.648 46.406 6.219 1 31.52 29 TRP B CA 1
ATOM 1511 C C . TRP B 1 29 ? -6.859 47.469 6.973 1 31.52 29 TRP B C 1
ATOM 1513 O O . TRP B 1 29 ? -7.324 48.594 7.125 1 31.52 29 TRP B O 1
ATOM 1523 N N . PHE B 1 30 ? -5.684 47.125 7.574 1 35.81 30 PHE B N 1
ATOM 1524 C CA . PHE B 1 30 ? -5.324 48.031 8.656 1 35.81 30 PHE B CA 1
ATOM 1525 C C . PHE B 1 30 ? -4.805 49.344 8.102 1 35.81 30 PHE B C 1
ATOM 1527 O O . PHE B 1 30 ? -4.32 50.219 8.852 1 35.81 30 PHE B O 1
ATOM 1534 N N . GLY B 1 31 ? -4.652 49.344 6.781 1 31.39 31 GLY B N 1
ATOM 1535 C CA . GLY B 1 31 ? -3.789 50.469 6.445 1 31.39 31 GLY B CA 1
ATOM 1536 C C . GLY B 1 31 ? -4.367 51.812 6.855 1 31.39 31 GLY B C 1
ATOM 1537 O O . GLY B 1 31 ? -3.668 52.844 6.828 1 31.39 31 GLY B O 1
ATOM 1538 N N . GLY B 1 32 ? -5.762 51.875 6.656 1 29.45 32 GLY B N 1
ATOM 1539 C CA . GLY B 1 32 ? -6.023 53.219 6.176 1 29.45 32 GLY B CA 1
ATOM 1540 C C . GLY B 1 32 ? -5.824 54.281 7.238 1 29.45 32 GLY B C 1
ATOM 1541 O O . GLY B 1 32 ? -6.648 54.406 8.141 1 29.45 32 GLY B O 1
ATOM 1542 N N . SER B 1 33 ? -4.715 54.281 7.898 1 32.06 33 SER B N 1
ATOM 1543 C CA . SER B 1 33 ? -4.492 55.375 8.805 1 32.06 33 SER B CA 1
ATOM 1544 C C . SER B 1 33 ? -4.82 56.719 8.125 1 32.06 33 SER B C 1
ATOM 1546 O O . SER B 1 33 ? -4.254 57.031 7.082 1 32.06 33 SER B O 1
ATOM 1548 N N . ASP B 1 34 ? -6.09 57.094 8.234 1 28.05 34 ASP B N 1
ATOM 1549 C CA . ASP B 1 34 ? -6.41 58.438 7.793 1 28.05 34 ASP B CA 1
ATOM 1550 C C . ASP B 1 34 ? -5.434 59.469 8.375 1 28.05 34 ASP B C 1
ATOM 1552 O O . ASP B 1 34 ? -4.828 59.219 9.422 1 28.05 34 ASP B O 1
ATOM 1556 N N . ASP B 1 35 ? -5.27 60.625 7.754 1 28.72 35 ASP B N 1
ATOM 1557 C CA . ASP B 1 35 ? -4.355 61.75 7.523 1 28.72 35 ASP B CA 1
ATOM 1558 C C . ASP B 1 35 ? -4.254 62.625 8.758 1 28.72 35 ASP B C 1
ATOM 1560 O O . ASP B 1 35 ? -3.277 63.375 8.922 1 28.72 35 ASP B O 1
ATOM 1564 N N . ASP B 1 36 ? -5.406 62.969 9.43 1 28.05 36 ASP B N 1
ATOM 1565 C CA . ASP B 1 36 ? -5.355 64.438 9.531 1 28.05 36 ASP B CA 1
ATOM 1566 C C . ASP B 1 36 ? -4.352 64.875 10.594 1 28.05 36 ASP B C 1
ATOM 1568 O O . ASP B 1 36 ? -3.572 65.812 10.367 1 28.05 36 ASP B O 1
ATOM 1572 N N . ASN B 1 37 ? -4.773 64.875 11.938 1 32.06 37 ASN B N 1
ATOM 1573 C CA . ASN B 1 37 ? -4.473 66 12.805 1 32.06 37 ASN B CA 1
ATOM 1574 C C . ASN B 1 37 ? -3.062 65.875 13.383 1 32.06 37 ASN B C 1
ATOM 1576 O O . ASN B 1 37 ? -2.648 64.812 13.852 1 32.06 37 ASN B O 1
ATOM 1580 N N . GLU B 1 38 ? -2.127 66.875 13.258 1 31.45 38 GLU B N 1
ATOM 1581 C CA . GLU B 1 38 ? -0.702 67.188 13.219 1 31.45 38 GLU B CA 1
ATOM 1582 C C . GLU B 1 38 ? -0.038 66.938 14.562 1 31.45 38 GLU B C 1
ATOM 1584 O O . GLU B 1 38 ? 1.101 66.438 14.617 1 31.45 38 GLU B O 1
ATOM 1589 N N . ASP B 1 39 ? -0.375 67.75 15.664 1 32.69 39 ASP B N 1
ATOM 1590 C CA . ASP B 1 39 ? 0.749 68.375 16.312 1 32.69 39 ASP B CA 1
ATOM 1591 C C . ASP B 1 39 ? 1.558 67.438 17.156 1 32.69 39 ASP B C 1
ATOM 1593 O O . ASP B 1 39 ? 2.783 67.375 17.047 1 32.69 39 ASP B O 1
ATOM 1597 N N . GLU B 1 40 ? 1.33 67.5 18.531 1 36.31 40 GLU B N 1
ATOM 1598 C CA . GLU B 1 40 ? 2.287 67.438 19.625 1 36.31 40 GLU B CA 1
ATOM 1599 C C . GLU B 1 40 ? 2.672 65.938 19.922 1 36.31 40 GLU B C 1
ATOM 1601 O O . GLU B 1 40 ? 3.609 65.688 20.688 1 36.31 40 GLU B O 1
ATOM 1606 N N . LYS B 1 41 ? 1.762 65.062 19.875 1 39.06 41 LYS B N 1
ATOM 1607 C CA . LYS B 1 41 ? 1.917 63.844 20.656 1 39.06 41 LYS B CA 1
ATOM 1608 C C . LYS B 1 41 ? 2.893 62.875 19.984 1 39.06 41 LYS B C 1
ATOM 1610 O O . LYS B 1 41 ? 2.486 62.031 19.172 1 39.06 41 LYS B O 1
ATOM 1615 N N . LYS B 1 42 ? 3.881 63.406 19.516 1 40.12 42 LYS B N 1
ATOM 1616 C CA . LYS B 1 42 ? 4.77 62.625 18.656 1 40.12 42 LYS B CA 1
ATOM 1617 C C . LYS B 1 42 ? 5.52 61.562 19.453 1 40.12 42 LYS B C 1
ATOM 1619 O O . LYS B 1 42 ? 6.227 60.719 18.875 1 40.12 42 LYS B O 1
ATOM 1624 N N . GLU B 1 43 ? 5.855 61.875 20.703 1 43.03 43 GLU B N 1
ATOM 1625 C CA . GLU B 1 43 ? 6.984 61.094 21.172 1 43.03 43 GLU B CA 1
ATOM 1626 C C . GLU B 1 43 ? 6.555 59.656 21.484 1 43.03 43 GLU B C 1
ATOM 1628 O O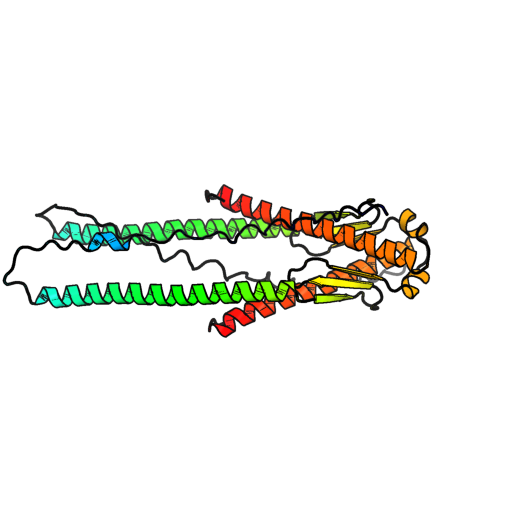 . GLU B 1 43 ? 7.309 58.719 21.234 1 43.03 43 GLU B O 1
ATOM 1633 N N . LYS B 1 44 ? 5.656 59.375 22.297 1 49.72 44 LYS B N 1
ATOM 1634 C CA . LYS B 1 44 ? 5.305 58.062 22.797 1 49.72 44 LYS B CA 1
ATOM 1635 C C . LYS B 1 44 ? 4.684 57.219 21.688 1 49.72 44 LYS B C 1
ATOM 1637 O O . LYS B 1 44 ? 4.484 56 21.859 1 49.72 44 LYS B O 1
ATOM 1642 N N . SER B 1 45 ? 4.234 57.875 20.672 1 52.78 45 SER B N 1
ATOM 1643 C CA . SER B 1 45 ? 3.533 57.219 19.578 1 52.78 45 SER B CA 1
ATOM 1644 C C . SER B 1 45 ? 4.504 56.438 18.688 1 52.78 45 SER B C 1
ATOM 1646 O O . SER B 1 45 ? 4.148 55.375 18.141 1 52.78 45 SER B O 1
ATOM 1648 N N . ASP B 1 46 ? 5.801 56.938 18.781 1 55.06 46 ASP B N 1
ATOM 1649 C CA . ASP B 1 46 ? 6.762 56.281 17.875 1 55.06 46 ASP B CA 1
ATOM 1650 C C . ASP B 1 46 ? 7.18 54.938 18.406 1 55.06 46 ASP B C 1
ATOM 1652 O O . ASP B 1 46 ? 7.41 54 17.625 1 55.06 46 ASP B O 1
ATOM 1656 N N . GLU B 1 47 ? 7.191 54.875 19.812 1 58.47 47 GLU B N 1
ATOM 1657 C CA . GLU B 1 47 ? 7.68 53.625 20.359 1 58.47 47 GLU B CA 1
ATOM 1658 C C . GLU B 1 47 ? 6.629 52.531 20.234 1 58.47 47 GLU B C 1
ATOM 1660 O O . GLU B 1 47 ? 6.957 51.375 19.891 1 58.47 47 GLU B O 1
ATOM 1665 N N . PHE B 1 48 ? 5.41 52.906 20.562 1 54.81 48 PHE B N 1
ATOM 1666 C CA . PHE B 1 48 ? 4.348 51.906 20.469 1 54.81 48 PHE B CA 1
ATOM 1667 C C . PHE B 1 48 ? 4.137 51.5 19.016 1 54.81 48 PHE B C 1
ATOM 1669 O O . PHE B 1 48 ? 3.98 50.312 18.734 1 54.81 48 PHE B O 1
ATOM 1676 N N . LEU B 1 49 ? 4.156 52.406 18.188 1 58.91 49 LEU B N 1
ATOM 1677 C CA . LEU B 1 49 ? 3.99 52.125 16.766 1 58.91 49 LEU B CA 1
ATOM 1678 C C . LEU B 1 49 ? 5.16 51.312 16.234 1 58.91 49 LEU B C 1
ATOM 1680 O O . LEU B 1 49 ? 4.965 50.375 15.438 1 58.91 49 LEU B O 1
ATOM 1684 N N . THR B 1 50 ? 6.305 51.594 16.891 1 63.84 50 THR B N 1
ATOM 1685 C CA . THR B 1 50 ? 7.484 50.875 16.453 1 63.84 50 THR B CA 1
ATOM 1686 C C . THR B 1 50 ? 7.438 49.438 16.953 1 63.84 50 THR B C 1
ATOM 1688 O O . THR B 1 50 ? 7.703 48.5 16.188 1 63.84 50 THR B O 1
ATOM 1691 N N . SER B 1 51 ? 7.035 49.281 18.203 1 65.44 51 SER B N 1
ATOM 1692 C CA . SER B 1 51 ? 6.965 47.938 18.766 1 65.44 51 SER B CA 1
ATOM 1693 C C . SER B 1 51 ? 5.863 47.125 18.109 1 65.44 51 SER B C 1
ATOM 1695 O O . SER B 1 51 ? 6.062 45.969 17.766 1 65.44 51 SER B O 1
ATOM 1697 N N . THR B 1 52 ? 4.777 47.812 17.984 1 68.88 52 THR B N 1
ATOM 1698 C CA . THR B 1 52 ? 3.648 47.156 17.344 1 68.88 52 THR B CA 1
ATOM 1699 C C . THR B 1 52 ? 3.965 46.844 15.875 1 68.88 52 THR B C 1
ATOM 1701 O O . THR B 1 52 ? 3.697 45.75 15.398 1 68.88 52 THR B O 1
ATOM 1704 N N . ASN B 1 53 ? 4.555 47.844 15.281 1 70.25 53 ASN B N 1
ATOM 1705 C CA . ASN B 1 53 ? 4.914 47.656 13.883 1 70.25 53 ASN B CA 1
ATOM 1706 C C . ASN B 1 53 ? 6.004 46.594 13.727 1 70.25 53 ASN B C 1
ATOM 1708 O O . ASN B 1 53 ? 5.93 45.75 12.844 1 70.25 53 ASN B O 1
ATOM 1712 N N . LEU B 1 54 ? 6.945 46.688 14.773 1 70.25 54 LEU B N 1
ATOM 1713 C CA . LEU B 1 54 ? 8.016 45.688 14.734 1 70.25 54 LEU B CA 1
ATOM 1714 C C . LEU B 1 54 ? 7.492 44.312 15.07 1 70.25 54 LEU B C 1
ATOM 1716 O O . LEU B 1 54 ? 7.93 43.312 14.492 1 70.25 54 LEU B O 1
ATOM 1720 N N . GLY B 1 55 ? 6.609 44.219 15.992 1 72.56 55 GLY B N 1
ATOM 1721 C CA . GLY B 1 55 ? 5.969 42.969 16.359 1 72.56 55 GLY B CA 1
ATOM 1722 C C . GLY B 1 55 ? 5.168 42.344 15.219 1 72.56 55 GLY B C 1
ATOM 1723 O O . GLY B 1 55 ? 5.242 41.156 14.984 1 72.56 55 GLY B O 1
ATOM 1724 N N . ASN B 1 56 ? 4.414 43.25 14.586 1 76.44 56 ASN B N 1
ATOM 1725 C CA . ASN B 1 56 ? 3.648 42.812 13.422 1 76.44 56 ASN B CA 1
ATOM 1726 C C . ASN B 1 56 ? 4.559 42.375 12.289 1 76.44 56 ASN B C 1
ATOM 1728 O O . ASN B 1 56 ? 4.293 41.344 11.648 1 76.44 56 ASN B O 1
ATOM 1732 N N . VAL B 1 57 ? 5.586 43.219 12.148 1 72.69 57 VAL B N 1
ATOM 1733 C CA . VAL B 1 57 ? 6.543 42.875 11.102 1 72.69 57 VAL B CA 1
ATOM 1734 C C . VAL B 1 57 ? 7.238 41.562 11.445 1 72.69 57 VAL B C 1
ATOM 1736 O O . VAL B 1 57 ? 7.422 40.719 10.578 1 72.69 57 VAL B O 1
ATOM 1739 N N . ALA B 1 58 ? 7.594 41.344 12.75 1 78.25 58 ALA B N 1
ATOM 1740 C CA . ALA B 1 58 ? 8.211 40.094 13.211 1 78.25 58 ALA B CA 1
ATOM 1741 C C . ALA B 1 58 ? 7.285 38.906 12.992 1 78.25 58 ALA B C 1
ATOM 1743 O O . ALA B 1 58 ? 7.73 37.844 12.594 1 78.25 58 ALA B O 1
ATOM 1744 N N . SER B 1 59 ? 6.062 39.094 13.195 1 81.75 59 SER B N 1
ATOM 1745 C CA . SER B 1 59 ? 5.055 38.031 13 1 81.75 59 SER B CA 1
ATOM 1746 C C . SER B 1 59 ? 4.902 37.688 11.531 1 81.75 59 SER B C 1
ATOM 1748 O O . SER B 1 59 ? 4.773 36.531 11.172 1 81.75 59 SER B O 1
ATOM 1750 N N . VAL B 1 60 ? 4.938 38.75 10.688 1 74.62 60 VAL B N 1
ATOM 1751 C CA . VAL B 1 60 ? 4.836 38.531 9.25 1 74.62 60 VAL B CA 1
ATOM 1752 C C . VAL B 1 60 ? 6.082 37.812 8.742 1 74.62 60 VAL B C 1
ATOM 1754 O O . VAL B 1 60 ? 5.98 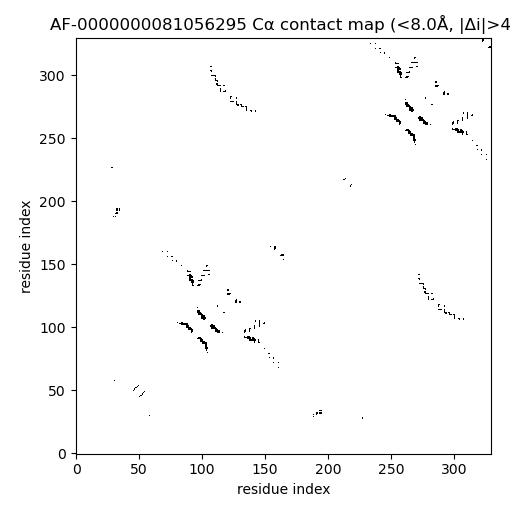36.875 7.957 1 74.62 60 VAL B O 1
ATOM 1757 N N . ILE B 1 61 ? 7.246 38.25 9.289 1 73.75 61 ILE B N 1
ATOM 1758 C CA . ILE B 1 61 ? 8.5 37.625 8.891 1 73.75 61 ILE B CA 1
ATOM 1759 C C . ILE B 1 61 ? 8.516 36.156 9.312 1 73.75 61 ILE B C 1
ATOM 1761 O O . ILE B 1 61 ? 8.914 35.281 8.539 1 73.75 61 ILE B O 1
ATOM 1765 N N . ASP B 1 62 ? 8.094 35.781 10.516 1 80.56 62 ASP B N 1
ATOM 1766 C CA . ASP B 1 62 ? 8.008 34.438 11.016 1 80.56 62 ASP B CA 1
ATOM 1767 C C . ASP B 1 62 ? 7.059 33.594 10.172 1 80.56 62 ASP B C 1
ATOM 1769 O O . ASP B 1 62 ? 7.363 32.438 9.836 1 80.56 62 ASP B O 1
ATOM 1773 N N . SER B 1 63 ? 5.961 34.188 9.828 1 82.25 63 SER B N 1
ATOM 1774 C CA . SER B 1 63 ? 4.977 33.5 8.992 1 82.25 63 SER B CA 1
ATOM 1775 C C . SER B 1 63 ? 5.527 33.25 7.59 1 82.25 63 SER B C 1
ATOM 1777 O O . SER B 1 63 ? 5.355 32.156 7.043 1 82.25 63 SER B O 1
ATOM 1779 N N . MET B 1 64 ? 6.199 34.219 7.078 1 77.25 64 MET B N 1
ATOM 1780 C CA . MET B 1 64 ? 6.805 34.094 5.754 1 77.25 64 MET B CA 1
ATOM 1781 C C . MET B 1 64 ? 7.902 33.031 5.754 1 77.25 64 MET B C 1
ATOM 1783 O O . MET B 1 64 ? 8.023 32.25 4.805 1 77.25 64 MET B O 1
ATOM 1787 N N . SER B 1 65 ? 8.727 32.969 6.824 1 82.25 65 SER B N 1
ATOM 1788 C CA . SER B 1 65 ? 9.75 31.938 6.98 1 82.25 65 SER B CA 1
ATOM 1789 C C . SER B 1 65 ? 9.141 30.547 7.035 1 82.25 65 SER B C 1
ATOM 1791 O O . SER B 1 65 ? 9.641 29.625 6.391 1 82.25 65 SER B O 1
ATOM 1793 N N . ASN B 1 66 ? 8.102 30.453 7.723 1 83.31 66 ASN B N 1
ATOM 1794 C CA . ASN B 1 66 ? 7.402 29.188 7.82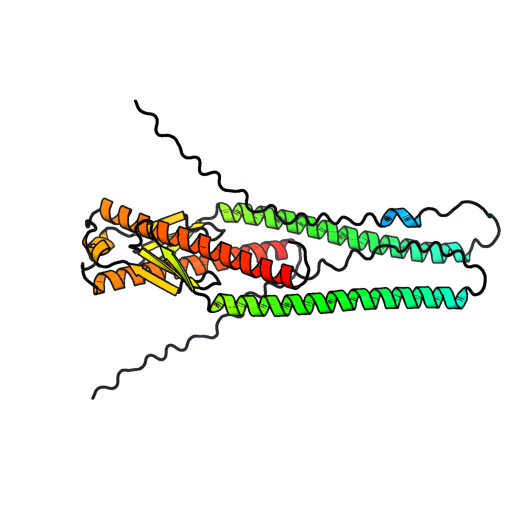8 1 83.31 66 ASN B CA 1
ATOM 1795 C C . ASN B 1 66 ? 6.766 28.781 6.5 1 83.31 66 ASN B C 1
ATOM 1797 O O . ASN B 1 66 ? 6.816 27.609 6.109 1 83.31 66 ASN B O 1
ATOM 1801 N N . PHE B 1 67 ? 6.285 29.812 5.82 1 81.56 67 PHE B N 1
ATOM 1802 C CA . PHE B 1 67 ? 5.668 29.562 4.523 1 81.56 67 PHE B CA 1
ATOM 1803 C C . PHE B 1 67 ? 6.699 29.078 3.514 1 81.56 67 PHE B C 1
ATOM 1805 O O . PHE B 1 67 ? 6.449 28.125 2.771 1 81.56 67 PHE B O 1
ATOM 1812 N N . LYS B 1 68 ? 7.863 29.75 3.506 1 85.75 68 LYS B N 1
ATOM 1813 C CA . LYS B 1 68 ? 8.945 29.328 2.625 1 85.75 68 LYS B CA 1
ATOM 1814 C C . LYS B 1 68 ? 9.383 27.906 2.951 1 85.75 68 LYS B C 1
ATOM 1816 O O . LYS B 1 68 ? 9.672 27.109 2.049 1 85.75 68 LYS B O 1
ATOM 1821 N N . LYS B 1 69 ? 9.422 27.578 4.168 1 85.31 69 LYS B N 1
ATOM 1822 C CA . LYS B 1 69 ? 9.758 26.234 4.605 1 85.31 69 LYS B CA 1
ATOM 1823 C C . LYS B 1 69 ? 8.711 25.234 4.145 1 85.31 69 LYS B C 1
ATOM 1825 O O . LYS B 1 69 ? 9.047 24.172 3.609 1 85.31 69 LYS B O 1
ATOM 1830 N N . SER B 1 70 ? 7.457 25.594 4.25 1 85.56 70 SER B N 1
ATOM 1831 C CA . SER B 1 70 ? 6.359 24.719 3.82 1 85.56 70 SER B CA 1
ATOM 1832 C C . SER B 1 70 ? 6.387 24.5 2.312 1 85.56 70 SER B C 1
ATOM 1834 O O . SER B 1 70 ? 6.129 23.391 1.839 1 85.56 70 SER B O 1
ATOM 1836 N N . GLN B 1 71 ? 6.766 25.516 1.632 1 89.94 71 GLN B N 1
ATOM 1837 C CA . GLN B 1 71 ? 6.887 25.406 0.182 1 89.94 71 GLN B CA 1
ATOM 1838 C C . GLN B 1 71 ? 8 24.438 -0.207 1 89.94 71 GLN B C 1
ATOM 1840 O O . GLN B 1 71 ? 7.848 23.656 -1.146 1 89.94 71 GLN B O 1
ATOM 1845 N N . ARG B 1 72 ? 9.07 24.547 0.552 1 88.31 72 ARG B N 1
ATOM 1846 C CA . ARG B 1 72 ? 10.195 23.656 0.281 1 88.31 72 ARG B CA 1
ATOM 1847 C C . ARG B 1 72 ? 9.828 22.219 0.583 1 88.31 72 ARG B C 1
ATOM 1849 O O . ARG B 1 72 ? 10.18 21.312 -0.175 1 88.31 72 ARG B O 1
ATOM 1856 N N . ILE B 1 73 ? 9.164 22.047 1.605 1 87.25 73 ILE B N 1
ATOM 1857 C CA . ILE B 1 73 ? 8.711 20.703 1.977 1 87.25 73 ILE B CA 1
ATOM 1858 C C . ILE B 1 73 ? 7.785 20.156 0.895 1 87.25 73 ILE B C 1
ATOM 1860 O O . ILE B 1 73 ? 7.957 19.031 0.442 1 87.25 73 ILE B O 1
ATOM 1864 N N . GLU B 1 74 ? 6.875 20.984 0.429 1 92.06 74 GLU B N 1
ATOM 1865 C CA . GLU B 1 74 ? 5.945 20.562 -0.615 1 92.06 74 GLU B CA 1
ATOM 1866 C C . GLU B 1 74 ? 6.688 20.172 -1.887 1 92.06 74 GLU B C 1
ATOM 1868 O O . GLU B 1 74 ? 6.367 19.141 -2.504 1 92.06 74 GLU B O 1
ATOM 1873 N N . GLU B 1 75 ? 7.598 20.953 -2.223 1 93.44 75 GLU B N 1
ATOM 1874 C CA . GLU B 1 75 ? 8.391 20.672 -3.416 1 93.44 75 GLU B CA 1
ATOM 1875 C C . GLU B 1 75 ? 9.172 19.375 -3.264 1 93.44 75 GLU B C 1
ATOM 1877 O O . GLU B 1 75 ? 9.219 18.547 -4.188 1 93.44 75 GLU B O 1
ATOM 1882 N N . ARG B 1 76 ? 9.789 19.141 -2.125 1 92.44 76 ARG B N 1
ATOM 1883 C CA . ARG B 1 76 ? 10.578 17.938 -1.879 1 92.44 76 ARG B CA 1
ATOM 1884 C C . ARG B 1 76 ? 9.688 16.703 -1.833 1 92.44 76 ARG B C 1
ATOM 1886 O O . ARG B 1 76 ? 10.062 15.641 -2.336 1 92.44 76 ARG B O 1
ATOM 1893 N N . THR B 1 77 ? 8.57 16.875 -1.209 1 92.19 77 THR B N 1
ATOM 1894 C CA . THR B 1 77 ? 7.609 15.781 -1.169 1 92.19 77 THR B CA 1
ATOM 1895 C C . THR B 1 77 ? 7.18 15.391 -2.58 1 92.19 77 THR B C 1
ATOM 1897 O O . THR B 1 77 ? 7.176 14.203 -2.928 1 92.19 77 THR B O 1
ATOM 1900 N N . ASN B 1 78 ? 6.871 16.359 -3.418 1 94.69 78 ASN B N 1
ATOM 1901 C CA . ASN B 1 78 ? 6.492 16.078 -4.801 1 94.69 78 ASN B CA 1
ATOM 1902 C C . ASN B 1 78 ? 7.613 15.375 -5.559 1 94.69 78 ASN B C 1
ATOM 1904 O O . ASN B 1 78 ? 7.355 14.453 -6.332 1 94.69 78 ASN B O 1
ATOM 1908 N N . ASN B 1 79 ? 8.742 15.766 -5.312 1 95.06 79 ASN B N 1
ATOM 1909 C CA . ASN B 1 79 ? 9.891 15.141 -5.961 1 95.06 79 ASN B CA 1
ATOM 1910 C C . ASN B 1 79 ? 10.086 13.703 -5.488 1 95.06 79 ASN B C 1
ATOM 1912 O O . ASN B 1 79 ? 10.414 12.82 -6.285 1 95.06 79 ASN B O 1
ATOM 1916 N N . VAL B 1 8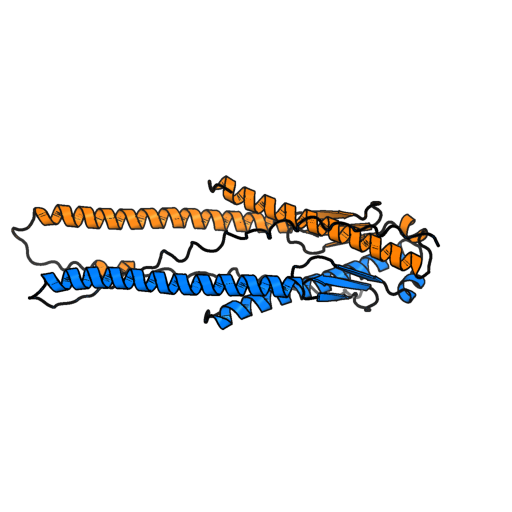0 ? 9.891 13.5 -4.223 1 94.5 80 VAL B N 1
ATOM 1917 C CA . VAL B 1 80 ? 10.008 12.164 -3.658 1 94.5 80 VAL B CA 1
ATOM 1918 C C . VAL B 1 80 ? 8.93 11.25 -4.254 1 94.5 80 VAL B C 1
ATOM 1920 O O . VAL B 1 80 ? 9.211 10.102 -4.609 1 94.5 80 VAL B O 1
ATOM 1923 N N . MET B 1 81 ? 7.742 11.75 -4.402 1 94.81 81 MET B N 1
ATOM 1924 C CA . MET B 1 81 ? 6.668 10.961 -4.988 1 94.81 81 MET B CA 1
ATOM 1925 C C . MET B 1 81 ? 6.992 10.586 -6.43 1 94.81 81 MET B C 1
ATOM 1927 O O . MET B 1 81 ? 6.727 9.461 -6.859 1 94.81 81 MET B O 1
ATOM 1931 N N . LYS B 1 82 ? 7.535 11.484 -7.148 1 95.94 82 LYS B N 1
ATOM 1932 C CA . LYS B 1 82 ? 7.949 11.203 -8.516 1 95.94 82 LYS B CA 1
ATOM 1933 C C . LYS B 1 82 ? 9.047 10.148 -8.555 1 95.94 82 LYS B C 1
ATOM 1935 O O . LYS B 1 82 ? 8.992 9.219 -9.367 1 95.94 82 LYS B O 1
ATOM 1940 N N . ASP B 1 83 ? 9.953 10.312 -7.641 1 96.62 83 ASP B N 1
ATOM 1941 C CA . ASP B 1 83 ? 11.023 9.32 -7.551 1 96.62 83 ASP B CA 1
ATOM 1942 C C . ASP B 1 83 ? 10.469 7.945 -7.199 1 96.62 83 ASP B C 1
ATOM 1944 O O . ASP B 1 83 ? 10.883 6.938 -7.777 1 96.62 83 ASP B O 1
ATOM 1948 N N . LEU B 1 84 ? 9.594 7.879 -6.266 1 96.81 84 LEU B N 1
ATOM 1949 C CA . LEU B 1 84 ? 9 6.625 -5.824 1 96.81 84 LEU B CA 1
ATOM 1950 C C . LEU B 1 84 ? 8.227 5.961 -6.957 1 96.81 84 LEU B C 1
ATOM 1952 O O . LEU B 1 84 ? 8.188 4.734 -7.055 1 96.81 84 LEU B O 1
ATOM 1956 N N . SER B 1 85 ? 7.625 6.754 -7.852 1 96.06 85 SER B N 1
ATOM 1957 C CA . SER B 1 85 ? 6.852 6.195 -8.953 1 96.06 85 SER B CA 1
ATOM 1958 C C . SER B 1 85 ? 7.742 5.418 -9.922 1 96.06 85 SER B C 1
ATOM 1960 O O . SER B 1 85 ? 7.266 4.543 -10.648 1 96.06 85 SER B O 1
ATOM 1962 N N . THR B 1 86 ? 9.07 5.648 -9.961 1 97 86 THR B N 1
ATOM 1963 C CA . THR B 1 86 ? 9.977 4.992 -10.891 1 97 86 THR B CA 1
ATOM 1964 C C . THR B 1 86 ? 10.883 4.008 -10.156 1 97 86 THR B C 1
ATOM 1966 O O . THR B 1 86 ? 11.719 3.342 -10.773 1 97 86 THR B O 1
ATOM 1969 N N . THR B 1 87 ? 10.758 4.027 -8.891 1 97.75 87 THR B N 1
ATOM 1970 C CA . THR B 1 87 ? 11.508 3.07 -8.086 1 97.75 87 THR B CA 1
ATOM 1971 C C . THR B 1 87 ? 10.859 1.692 -8.133 1 97.75 87 THR B C 1
ATOM 1973 O O . THR B 1 87 ? 9.641 1.57 -7.988 1 97.75 87 THR B O 1
ATOM 1976 N N . MET B 1 88 ? 11.703 0.623 -8.398 1 98.62 88 MET B N 1
ATOM 1977 C CA . MET B 1 88 ? 11.18 -0.741 -8.422 1 98.62 88 MET B CA 1
ATOM 1978 C C . MET B 1 88 ? 11.703 -1.547 -7.238 1 98.62 88 MET B C 1
ATOM 1980 O O . MET B 1 88 ? 12.906 -1.55 -6.965 1 98.62 88 MET B O 1
ATOM 1984 N N . LEU B 1 89 ? 10.773 -2.131 -6.551 1 98.69 89 LEU B N 1
ATOM 1985 C CA . LEU B 1 89 ? 11.094 -2.98 -5.41 1 98.69 89 LEU B CA 1
ATOM 1986 C C . LEU B 1 89 ? 10.586 -4.402 -5.633 1 98.69 89 LEU B C 1
ATOM 1988 O O . LEU B 1 89 ? 9.43 -4.598 -6.016 1 98.69 89 LEU B O 1
ATOM 1992 N N . THR B 1 90 ? 11.469 -5.355 -5.398 1 98.88 90 THR B N 1
ATOM 1993 C CA . THR B 1 90 ? 11.102 -6.746 -5.641 1 98.88 90 THR B CA 1
ATOM 1994 C C . THR B 1 90 ? 11.125 -7.547 -4.344 1 98.88 90 THR B C 1
ATOM 1996 O O . THR B 1 90 ? 12.086 -7.473 -3.576 1 98.88 90 THR B O 1
ATOM 1999 N N . GLY B 1 91 ? 9.984 -8.18 -4.043 1 98.81 91 GLY B N 1
ATOM 2000 C CA . GLY B 1 91 ? 9.906 -9.172 -2.982 1 98.81 91 GLY B CA 1
ATOM 2001 C C . GLY B 1 91 ? 9.992 -10.594 -3.492 1 98.81 91 GLY B C 1
ATOM 2002 O O . GLY B 1 91 ? 9.688 -10.859 -4.656 1 98.81 91 GLY B O 1
ATOM 2003 N N . GLU B 1 92 ? 10.438 -11.477 -2.57 1 98.81 92 GLU B N 1
ATOM 2004 C CA . GLU B 1 92 ? 10.633 -12.867 -2.969 1 98.81 92 GLU B CA 1
ATOM 2005 C C . GLU B 1 92 ? 10.062 -13.828 -1.927 1 98.81 92 GLU B C 1
ATOM 2007 O O . GLU B 1 92 ? 9.992 -13.492 -0.743 1 98.81 92 GLU B O 1
ATOM 2012 N N . SER B 1 93 ? 9.648 -14.969 -2.482 1 98.81 93 SER B N 1
ATOM 2013 C CA . SER B 1 93 ? 9.406 -16.062 -1.552 1 98.81 93 SER B CA 1
ATOM 2014 C C . SER B 1 93 ? 10.688 -16.469 -0.831 1 98.81 93 SER B C 1
ATOM 2016 O O . SER B 1 93 ? 11.781 -16.047 -1.216 1 98.81 93 SER B O 1
ATOM 2018 N N . SER B 1 94 ? 10.5 -17.25 0.203 1 97.88 94 SER B N 1
ATOM 2019 C CA . SER B 1 94 ? 11.656 -17.625 1.014 1 97.88 94 SER B CA 1
ATOM 2020 C C . SER B 1 94 ? 12.703 -18.344 0.179 1 97.88 94 SER B C 1
ATOM 2022 O O . SER B 1 94 ? 13.906 -18.203 0.427 1 97.88 94 SER B O 1
ATOM 2024 N N . ASP B 1 95 ? 12.305 -19.047 -0.842 1 97.38 95 ASP B N 1
ATOM 2025 C CA . ASP B 1 95 ? 13.234 -19.797 -1.668 1 97.38 95 ASP B CA 1
ATOM 2026 C C . ASP B 1 95 ? 13.578 -19.047 -2.949 1 97.38 95 ASP B C 1
ATOM 2028 O O . ASP B 1 95 ? 14.32 -19.547 -3.797 1 97.38 95 ASP B O 1
ATOM 2032 N N . GLY B 1 96 ? 13.016 -17.891 -3.168 1 98.31 96 GLY B N 1
ATOM 2033 C CA . GLY B 1 96 ? 13.328 -17 -4.281 1 98.31 96 GLY B CA 1
ATOM 2034 C C . GLY B 1 96 ? 12.641 -17.406 -5.57 1 98.31 96 GLY B C 1
ATOM 2035 O O . GLY B 1 96 ? 12.898 -16.828 -6.629 1 98.31 96 GLY B O 1
ATOM 2036 N N . LYS B 1 97 ? 11.727 -18.312 -5.48 1 97.88 97 LYS B N 1
ATOM 2037 C CA . LYS B 1 97 ? 11.164 -18.891 -6.695 1 97.88 97 LYS B CA 1
ATOM 2038 C C . LYS B 1 97 ? 9.977 -18.078 -7.188 1 97.88 97 LYS B C 1
ATOM 2040 O O . LYS B 1 97 ? 9.539 -18.219 -8.336 1 97.88 97 LYS B O 1
ATOM 2045 N N . VAL B 1 98 ? 9.406 -17.297 -6.348 1 98.75 98 VAL B N 1
ATOM 2046 C CA . VAL B 1 98 ? 8.367 -16.344 -6.719 1 98.75 98 VAL B CA 1
ATOM 2047 C C . VAL B 1 98 ? 8.844 -14.922 -6.441 1 98.75 98 VAL B C 1
ATOM 2049 O O . VAL B 1 98 ? 9.305 -14.617 -5.336 1 98.75 98 VAL B O 1
ATOM 2052 N N . LYS B 1 99 ? 8.781 -14.094 -7.449 1 98.81 99 LYS B N 1
ATOM 2053 C CA . LYS B 1 99 ? 9.18 -12.695 -7.348 1 98.81 99 LYS B CA 1
ATOM 2054 C C . LYS B 1 99 ? 8.039 -11.766 -7.73 1 98.81 99 LYS B C 1
ATOM 2056 O O . LYS B 1 99 ? 7.371 -11.977 -8.75 1 98.81 99 LYS B O 1
ATOM 2061 N N . ILE B 1 100 ? 7.801 -10.789 -6.891 1 98.94 100 ILE B N 1
ATOM 2062 C CA . ILE B 1 100 ? 6.762 -9.797 -7.133 1 98.94 100 ILE B CA 1
ATOM 2063 C C . ILE B 1 100 ? 7.363 -8.391 -7.039 1 98.94 100 ILE B C 1
ATOM 2065 O O . ILE B 1 100 ? 8.109 -8.094 -6.109 1 98.94 100 ILE B O 1
ATOM 2069 N N . THR B 1 101 ? 6.988 -7.559 -7.988 1 98.88 101 THR B N 1
ATOM 2070 C CA . THR B 1 101 ? 7.578 -6.227 -8.07 1 98.88 101 THR B CA 1
ATOM 2071 C C . THR B 1 101 ? 6.508 -5.148 -7.902 1 98.88 101 THR B C 1
ATOM 2073 O O . THR B 1 101 ? 5.461 -5.207 -8.547 1 98.88 101 THR B O 1
ATOM 2076 N N . PHE B 1 102 ? 6.777 -4.273 -6.996 1 98.56 102 PHE B N 1
ATOM 2077 C CA . PHE B 1 102 ? 6.02 -3.039 -6.828 1 98.56 102 PHE B CA 1
ATOM 2078 C C . PHE B 1 102 ? 6.848 -1.833 -7.254 1 98.56 102 PHE B C 1
ATOM 2080 O O . PHE B 1 102 ? 8.078 -1.861 -7.184 1 98.56 102 PHE B O 1
ATOM 2087 N N . ASN B 1 103 ? 6.117 -0.796 -7.668 1 97.38 103 ASN B N 1
ATOM 2088 C CA . ASN B 1 103 ? 6.844 0.469 -7.68 1 97.38 103 ASN B CA 1
ATOM 2089 C C . ASN B 1 103 ? 6.887 1.104 -6.293 1 97.38 103 ASN B C 1
ATOM 2091 O O . ASN B 1 103 ? 6.336 0.554 -5.336 1 97.38 103 ASN B O 1
ATOM 2095 N N . GLY B 1 104 ? 7.555 2.193 -6.211 1 96 104 GLY B N 1
ATOM 2096 C CA . GLY B 1 104 ? 7.738 2.838 -4.922 1 96 104 GLY B CA 1
ATOM 2097 C C . GLY B 1 104 ? 6.449 3.396 -4.344 1 96 104 GLY B C 1
ATOM 2098 O O . GLY B 1 104 ? 6.402 3.775 -3.174 1 96 104 GLY B O 1
ATOM 2099 N N . GLN B 1 105 ? 5.473 3.451 -5.129 1 94.62 105 GLN B N 1
ATOM 2100 C CA . GLN B 1 105 ? 4.16 3.877 -4.66 1 94.62 105 GLN B CA 1
ATOM 2101 C C . GLN B 1 105 ? 3.291 2.678 -4.297 1 94.62 105 GLN B C 1
ATOM 2103 O O . GLN B 1 105 ? 2.064 2.789 -4.23 1 94.62 105 GLN B O 1
ATOM 2108 N N . MET B 1 106 ? 3.881 1.547 -4.203 1 96.38 106 MET B N 1
ATOM 2109 C CA . MET B 1 106 ? 3.285 0.293 -3.75 1 96.38 106 MET B CA 1
ATOM 2110 C C . MET B 1 106 ? 2.271 -0.224 -4.766 1 96.38 106 MET B C 1
ATOM 2112 O O . MET B 1 106 ? 1.302 -0.89 -4.395 1 96.38 106 MET B O 1
ATOM 2116 N N . LYS B 1 107 ? 2.402 0.143 -6.012 1 97 107 LYS B N 1
ATOM 2117 C CA . LYS B 1 107 ? 1.609 -0.431 -7.094 1 97 107 LYS B CA 1
ATOM 2118 C C . LYS B 1 107 ? 2.27 -1.688 -7.652 1 97 107 LYS B C 1
ATOM 2120 O O . LYS B 1 107 ? 3.463 -1.682 -7.961 1 97 107 LYS B O 1
ATOM 2125 N N . PRO B 1 108 ? 1.469 -2.766 -7.738 1 98.31 108 PRO B N 1
ATOM 2126 C CA . PRO B 1 108 ? 2.045 -3.971 -8.336 1 98.31 108 PRO B CA 1
ATOM 2127 C C . PRO B 1 108 ? 2.336 -3.805 -9.828 1 98.31 108 PRO B C 1
ATOM 2129 O O . PRO B 1 108 ? 1.461 -3.381 -10.586 1 98.31 108 PRO B O 1
ATOM 2132 N N . VAL B 1 109 ? 3.586 -4.184 -10.297 1 98 109 VAL B N 1
ATOM 2133 C CA . VAL B 1 109 ? 3.941 -3.924 -11.688 1 98 109 VAL B CA 1
ATOM 2134 C C . VAL B 1 109 ? 4.445 -5.207 -12.336 1 98 109 VAL B C 1
ATOM 2136 O O . VAL B 1 109 ? 4.629 -5.262 -13.555 1 98 109 VAL B O 1
ATOM 2139 N N . GLY B 1 110 ? 4.668 -6.27 -11.453 1 97.94 110 GLY B N 1
ATOM 2140 C CA . GLY B 1 110 ? 5.141 -7.492 -12.078 1 97.94 110 GLY B CA 1
ATOM 2141 C C . GLY B 1 110 ? 5.129 -8.688 -11.141 1 97.94 110 GLY B C 1
ATOM 2142 O O . GLY B 1 110 ? 5.316 -8.531 -9.938 1 97.94 110 GLY B O 1
ATOM 2143 N N . VAL B 1 111 ? 4.965 -9.836 -11.727 1 98.75 111 VAL B N 1
ATOM 2144 C CA . VAL B 1 111 ? 5.031 -11.125 -11.047 1 98.75 111 VAL B CA 1
ATOM 2145 C C . VAL B 1 111 ? 5.832 -12.117 -11.883 1 98.75 111 VAL B C 1
ATOM 2147 O O . VAL B 1 111 ? 5.645 -12.203 -13.102 1 98.75 111 VAL B O 1
ATOM 2150 N N . GLU B 1 112 ? 6.695 -12.836 -11.211 1 97.44 112 GLU B N 1
ATOM 2151 C CA . GLU B 1 112 ? 7.465 -13.891 -11.859 1 97.44 112 GLU B CA 1
ATOM 2152 C C . GLU B 1 112 ? 7.48 -15.164 -11.008 1 97.44 112 GLU B C 1
ATOM 2154 O O . GLU B 1 112 ? 7.824 -15.125 -9.828 1 97.44 112 GLU B O 1
ATOM 2159 N N . VAL B 1 113 ? 7.102 -16.172 -11.648 1 97.88 113 VAL B N 1
ATOM 2160 C CA . VAL B 1 113 ? 7.219 -17.5 -11.039 1 97.88 113 VAL B CA 1
ATOM 2161 C C . VAL B 1 113 ? 8.266 -18.312 -11.789 1 97.88 113 VAL B C 1
ATOM 2163 O O . VAL B 1 113 ? 8.242 -18.406 -13.016 1 97.88 113 VAL B O 1
ATOM 2166 N N . ASP B 1 114 ? 9.156 -18.797 -11 1 95.81 114 ASP B N 1
ATOM 2167 C CA . ASP B 1 114 ? 10.195 -19.625 -11.602 1 95.81 114 ASP B CA 1
ATOM 2168 C C . ASP B 1 114 ? 9.586 -20.844 -12.281 1 95.81 114 ASP B C 1
ATOM 2170 O O . ASP B 1 114 ? 8.867 -21.625 -11.656 1 95.81 114 ASP B O 1
ATOM 2174 N N . PRO B 1 115 ? 9.914 -21.031 -13.547 1 94.38 115 PRO B N 1
ATOM 2175 C CA . PRO B 1 115 ? 9.312 -22.141 -14.273 1 94.38 115 PRO B CA 1
ATOM 2176 C C . PRO B 1 115 ? 9.719 -23.5 -13.719 1 94.38 115 PRO B C 1
ATOM 2178 O O . PRO B 1 115 ? 8.906 -24.438 -13.68 1 94.38 115 PRO B O 1
ATOM 2181 N N . GLU B 1 116 ? 10.938 -23.625 -13.359 1 93.62 116 GLU B N 1
ATOM 2182 C CA . GLU B 1 116 ? 11.391 -24.906 -12.797 1 93.62 116 GLU B CA 1
ATOM 2183 C C . GLU B 1 116 ? 10.664 -25.219 -11.5 1 93.62 116 GLU B C 1
ATOM 2185 O O . GLU B 1 116 ? 10.258 -26.3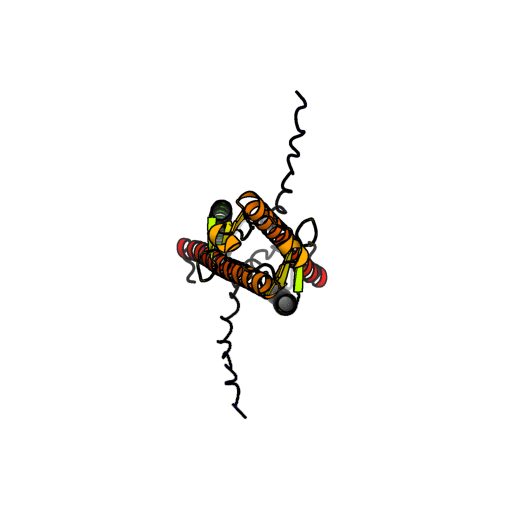59 -11.273 1 93.62 116 GLU B O 1
ATOM 2190 N N . TYR B 1 117 ? 10.508 -24.281 -10.719 1 95.62 117 TYR B N 1
ATOM 2191 C CA . TYR B 1 117 ? 9.75 -24.422 -9.484 1 95.62 117 TYR B CA 1
ATOM 2192 C C . TYR B 1 117 ? 8.305 -24.812 -9.766 1 95.62 117 TYR B C 1
ATOM 2194 O O . TYR B 1 117 ? 7.781 -25.75 -9.172 1 95.62 117 TYR B O 1
ATOM 2202 N N . PHE B 1 118 ? 7.762 -24.125 -10.688 1 95.19 118 PHE B N 1
ATOM 2203 C CA . PHE B 1 118 ? 6.383 -24.406 -11.07 1 95.19 118 PHE B CA 1
ATOM 2204 C C . PHE B 1 118 ? 6.223 -25.859 -11.508 1 95.19 118 PHE B C 1
ATOM 2206 O O . PHE B 1 118 ? 5.242 -26.516 -11.156 1 95.19 118 PHE B O 1
ATOM 2213 N N . GLN B 1 119 ? 7.16 -26.359 -12.195 1 93 119 GLN B N 1
ATOM 2214 C CA . GLN B 1 119 ? 7.117 -27.719 -12.727 1 93 119 GLN B CA 1
ATOM 2215 C C . GLN B 1 119 ? 7.25 -28.75 -11.609 1 93 119 GLN B C 1
ATOM 2217 O O . GLN B 1 119 ? 6.762 -29.875 -11.742 1 93 119 GLN B O 1
ATOM 2222 N N . THR B 1 120 ? 7.918 -28.406 -10.547 1 93.94 120 THR B N 1
ATOM 2223 C CA . THR B 1 120 ? 8.188 -29.344 -9.461 1 93.94 120 THR B CA 1
ATOM 2224 C C . THR B 1 120 ? 6.969 -29.484 -8.555 1 93.94 120 THR B C 1
ATOM 2226 O O . THR B 1 120 ? 6.883 -30.422 -7.766 1 93.94 120 THR B O 1
ATOM 2229 N N . LEU B 1 121 ? 6.113 -28.5 -8.633 1 94.38 121 LEU B N 1
ATOM 2230 C CA . LEU B 1 121 ? 4.945 -28.516 -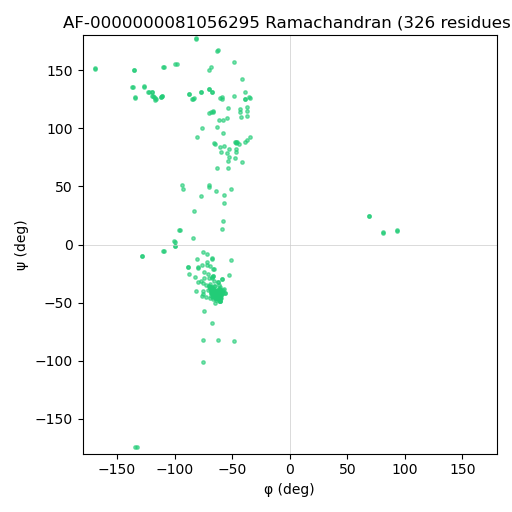7.766 1 94.38 121 LEU B CA 1
ATOM 2231 C C . LEU B 1 121 ? 3.977 -29.625 -8.188 1 94.38 121 LEU B C 1
ATOM 2233 O O . LEU B 1 121 ? 3.697 -29.781 -9.375 1 94.38 121 LEU B O 1
ATOM 2237 N N . GLU B 1 122 ? 3.521 -30.359 -7.215 1 92.12 122 GLU B N 1
ATOM 2238 C CA . GLU B 1 122 ? 2.521 -31.391 -7.5 1 92.12 122 GLU B CA 1
ATOM 2239 C C . GLU B 1 122 ? 1.188 -30.766 -7.898 1 92.12 122 GLU B C 1
ATOM 2241 O O . GLU B 1 122 ? 0.842 -29.672 -7.434 1 92.12 122 GLU B O 1
ATOM 2246 N N . ARG B 1 123 ? 0.396 -31.438 -8.672 1 90.38 123 ARG B N 1
ATOM 2247 C CA . ARG B 1 123 ? -0.875 -30.922 -9.172 1 90.38 123 ARG B CA 1
ATOM 2248 C C . ARG B 1 123 ? -2.025 -31.328 -8.25 1 90.38 123 ARG B C 1
ATOM 2250 O O . ARG B 1 123 ? -3.033 -31.859 -8.711 1 90.38 123 ARG B O 1
ATOM 2257 N N . ASP B 1 124 ? -1.826 -31.125 -7.047 1 91 124 ASP B N 1
ATOM 2258 C CA . ASP B 1 124 ? -2.846 -31.422 -6.047 1 91 124 ASP B CA 1
ATOM 2259 C C . ASP B 1 124 ? -2.988 -30.281 -5.047 1 91 124 ASP B C 1
ATOM 2261 O O . ASP B 1 124 ? -2.473 -29.188 -5.27 1 91 124 ASP B O 1
ATOM 2265 N N . GLU B 1 125 ? -3.777 -30.5 -4.055 1 91.69 125 GLU B N 1
ATOM 2266 C CA . GLU B 1 125 ? -4.078 -29.453 -3.07 1 91.69 125 GLU B CA 1
ATOM 2267 C C . GLU B 1 125 ? -2.812 -29 -2.346 1 91.69 125 GLU B C 1
ATOM 2269 O O . GLU B 1 125 ? -2.68 -27.828 -1.998 1 91.69 125 GLU B O 1
ATOM 2274 N N . GLU B 1 126 ? -1.962 -29.922 -2.137 1 93.5 126 GLU B N 1
ATOM 2275 C CA . GLU B 1 126 ? -0.718 -29.594 -1.442 1 93.5 126 GLU B CA 1
ATOM 2276 C C . GLU B 1 126 ? 0.16 -28.672 -2.285 1 93.5 126 GLU B C 1
ATOM 2278 O O . GLU B 1 126 ? 0.744 -27.719 -1.767 1 93.5 126 GLU B O 1
ATOM 2283 N N . GLY B 1 127 ? 0.281 -28.984 -3.547 1 94.06 127 GLY B N 1
ATOM 2284 C CA . GLY B 1 127 ? 1.018 -28.125 -4.453 1 94.06 127 GLY B CA 1
ATOM 2285 C C . GLY B 1 127 ? 0.429 -26.734 -4.551 1 94.06 127 GLY B C 1
ATOM 2286 O O . GLY B 1 127 ? 1.165 -25.734 -4.582 1 94.06 127 GLY B O 1
ATOM 2287 N N . CYS B 1 128 ? -0.859 -26.703 -4.613 1 94.38 128 CYS B N 1
ATOM 2288 C CA . CYS B 1 128 ? -1.551 -25.422 -4.664 1 94.38 128 CYS B CA 1
ATOM 2289 C C . CYS B 1 128 ? -1.275 -24.594 -3.408 1 94.38 128 CYS B C 1
ATOM 2291 O O . CYS B 1 128 ? -1.024 -23.391 -3.49 1 94.38 128 CYS B O 1
ATOM 2293 N N . SER B 1 129 ? -1.364 -25.266 -2.297 1 95.81 129 SER B N 1
ATOM 2294 C CA . SER B 1 129 ? -1.083 -24.609 -1.024 1 95.81 129 SER B CA 1
ATOM 2295 C C . SER B 1 129 ? 0.35 -24.094 -0.975 1 95.81 129 SER B C 1
ATOM 2297 O O . SER B 1 129 ? 0.603 -23 -0.457 1 95.81 129 SER B O 1
ATOM 2299 N N . GLN B 1 130 ? 1.26 -24.891 -1.498 1 96.94 130 GLN B N 1
ATOM 2300 C CA . GLN B 1 130 ? 2.662 -24.5 -1.535 1 96.94 130 GLN B CA 1
ATOM 2301 C C . GLN B 1 130 ? 2.854 -23.25 -2.41 1 96.94 130 GLN B C 1
ATOM 2303 O O . GLN B 1 130 ? 3.574 -22.328 -2.035 1 96.94 130 GLN B O 1
ATOM 2308 N N . LEU B 1 131 ? 2.273 -23.266 -3.492 1 97.44 131 LEU B N 1
ATOM 2309 C CA . LEU B 1 131 ? 2.342 -22.125 -4.383 1 97.44 131 LEU B CA 1
ATOM 2310 C C . LEU B 1 131 ? 1.743 -20.875 -3.721 1 97.44 131 LEU B C 1
ATOM 2312 O O . LEU B 1 131 ? 2.352 -19.812 -3.734 1 97.44 131 LEU B O 1
ATOM 2316 N N . SER B 1 132 ? 0.579 -21.016 -3.168 1 98.19 132 SER B N 1
ATOM 2317 C CA . SER B 1 132 ? -0.09 -19.906 -2.486 1 98.19 132 SER B CA 1
ATOM 2318 C C . SER B 1 132 ? 0.785 -19.328 -1.379 1 98.19 132 SER B C 1
ATOM 2320 O O . SER B 1 132 ? 0.883 -18.109 -1.23 1 98.19 132 SER B O 1
ATOM 2322 N N . SER B 1 133 ? 1.408 -20.234 -0.675 1 98.06 133 SER B N 1
ATOM 2323 C CA . SER B 1 133 ? 2.301 -19.828 0.401 1 98.06 133 SER B CA 1
ATOM 2324 C C . SER B 1 133 ? 3.504 -19.062 -0.144 1 98.06 133 SER B C 1
ATOM 2326 O O . SER B 1 133 ? 3.91 -18.047 0.424 1 98.06 133 SER B O 1
ATOM 2328 N N . ALA B 1 134 ? 4.074 -19.516 -1.192 1 98.38 134 ALA B N 1
ATOM 2329 C CA . ALA B 1 134 ? 5.215 -18.859 -1.81 1 98.38 134 ALA B CA 1
ATOM 2330 C C . ALA B 1 134 ? 4.84 -17.453 -2.287 1 98.38 134 ALA B C 1
ATOM 2332 O O . ALA B 1 134 ? 5.602 -16.5 -2.098 1 98.38 134 ALA B O 1
ATOM 2333 N N . ILE B 1 135 ? 3.691 -17.312 -2.916 1 98.75 135 ILE B N 1
ATOM 2334 C CA . ILE B 1 135 ? 3.191 -16.016 -3.371 1 98.75 135 ILE B CA 1
ATOM 2335 C C . ILE B 1 135 ? 2.998 -15.086 -2.172 1 98.75 135 ILE B C 1
ATOM 2337 O O . ILE B 1 135 ? 3.402 -13.922 -2.209 1 98.75 135 ILE B O 1
ATOM 2341 N N . GLN B 1 136 ? 2.418 -15.633 -1.123 1 98.75 136 GLN B N 1
ATOM 2342 C CA . GLN B 1 136 ? 2.199 -14.852 0.09 1 98.75 136 GLN B CA 1
ATOM 2343 C C . GLN B 1 136 ? 3.521 -14.344 0.663 1 98.75 136 GLN B C 1
ATOM 2345 O O . GLN B 1 136 ? 3.621 -13.188 1.076 1 98.75 136 GLN B O 1
ATOM 2350 N N . GLN B 1 137 ? 4.469 -15.188 0.672 1 98.75 137 GLN B N 1
ATOM 2351 C CA . GLN B 1 137 ? 5.781 -14.805 1.188 1 98.75 137 GLN B CA 1
ATOM 2352 C C . GLN B 1 137 ? 6.379 -13.664 0.375 1 98.75 137 GLN B C 1
ATOM 2354 O O . GLN B 1 137 ? 6.902 -12.703 0.939 1 98.75 137 GLN B O 1
ATOM 2359 N N . ALA B 1 138 ? 6.324 -13.773 -0.944 1 98.88 138 ALA B N 1
ATOM 2360 C CA . ALA B 1 138 ? 6.848 -12.734 -1.827 1 98.88 138 ALA B CA 1
ATOM 2361 C C . ALA B 1 138 ? 6.105 -11.414 -1.624 1 98.88 138 ALA B C 1
ATOM 2363 O O . ALA B 1 138 ? 6.715 -10.344 -1.638 1 98.88 138 ALA B O 1
ATOM 2364 N N . LEU B 1 139 ? 4.805 -11.555 -1.431 1 98.75 139 LEU B N 1
ATOM 2365 C CA . LEU B 1 139 ? 3.969 -10.375 -1.227 1 98.75 139 LEU B CA 1
ATOM 2366 C C . LEU B 1 139 ? 4.309 -9.688 0.092 1 98.75 139 LEU B C 1
ATOM 2368 O O . LEU B 1 139 ? 4.406 -8.461 0.151 1 98.75 139 LEU B O 1
ATOM 2372 N N . VAL B 1 140 ? 4.465 -10.438 1.145 1 98.44 140 VAL B N 1
ATOM 2373 C CA . VAL B 1 140 ? 4.828 -9.883 2.445 1 98.44 140 VAL B CA 1
ATOM 2374 C C . VAL B 1 140 ? 6.191 -9.195 2.354 1 98.44 140 VAL B C 1
ATOM 2376 O O . VAL B 1 140 ? 6.371 -8.094 2.869 1 98.44 140 VAL B O 1
ATOM 2379 N N . ASP B 1 141 ? 7.062 -9.828 1.723 1 98.81 141 ASP B N 1
ATOM 2380 C CA . ASP B 1 141 ? 8.414 -9.305 1.563 1 98.81 141 ASP B CA 1
ATOM 2381 C C . ASP B 1 141 ? 8.406 -7.965 0.832 1 98.81 141 ASP B C 1
ATOM 2383 O O . ASP B 1 141 ? 8.992 -6.992 1.302 1 98.81 141 ASP B O 1
ATOM 2387 N N . VAL B 1 142 ? 7.695 -7.852 -0.305 1 98.75 142 VAL B N 1
ATOM 2388 C CA . VAL B 1 142 ? 7.703 -6.621 -1.092 1 98.75 142 VAL B CA 1
ATOM 2389 C C . VAL B 1 142 ? 6.953 -5.523 -0.344 1 98.75 142 VAL B C 1
ATOM 2391 O O . VAL B 1 142 ? 7.312 -4.348 -0.426 1 98.75 142 VAL B O 1
ATOM 2394 N N . ASN B 1 143 ? 5.922 -5.977 0.327 1 98.25 143 ASN B N 1
ATOM 2395 C CA . ASN B 1 143 ? 5.188 -5 1.121 1 98.25 143 ASN B CA 1
ATOM 2396 C C . ASN B 1 143 ? 6.07 -4.371 2.195 1 98.25 143 ASN B C 1
ATOM 2398 O O . ASN B 1 143 ? 6.047 -3.152 2.389 1 98.25 143 ASN B O 1
ATOM 2402 N N . GLU B 1 144 ? 6.836 -5.133 2.879 1 97.88 144 GLU B N 1
ATOM 2403 C CA . GLU B 1 144 ? 7.742 -4.645 3.914 1 97.88 144 GLU B CA 1
ATOM 2404 C C . GLU B 1 144 ? 8.828 -3.746 3.32 1 97.88 144 GLU B C 1
ATOM 2406 O O . GLU B 1 144 ? 9.109 -2.67 3.854 1 97.88 144 GLU B O 1
ATOM 2411 N N . LYS B 1 145 ? 9.391 -4.199 2.229 1 98.12 145 LYS B N 1
ATOM 2412 C CA . LYS B 1 145 ? 10.422 -3.414 1.562 1 98.12 145 LYS B CA 1
ATOM 2413 C C . LYS B 1 145 ? 9.875 -2.072 1.089 1 98.12 145 LYS B C 1
ATOM 2415 O O . LYS B 1 145 ? 10.539 -1.042 1.22 1 98.12 145 LYS B O 1
ATOM 2420 N N . SER B 1 146 ? 8.711 -2.135 0.55 1 97.5 146 SER B N 1
ATOM 2421 C CA . SER B 1 146 ? 8.07 -0.924 0.045 1 97.5 146 SER B CA 1
ATOM 2422 C C . SER B 1 146 ? 7.781 0.06 1.173 1 97.5 146 SER B C 1
ATOM 2424 O O . SER B 1 146 ? 8.062 1.253 1.051 1 97.5 146 SER B O 1
ATOM 2426 N N . THR B 1 147 ? 7.246 -0.432 2.236 1 95.69 147 THR B N 1
ATOM 2427 C CA . THR B 1 147 ? 6.938 0.396 3.396 1 95.69 147 THR B CA 1
ATOM 2428 C C . THR B 1 147 ? 8.211 1.037 3.953 1 95.69 147 THR B C 1
ATOM 2430 O O . THR B 1 147 ? 8.227 2.234 4.246 1 95.69 147 THR B O 1
ATOM 2433 N N . ARG B 1 148 ? 9.219 0.335 4.027 1 96.69 148 ARG B N 1
ATOM 2434 C CA . ARG B 1 148 ? 10.492 0.838 4.531 1 96.69 148 ARG B CA 1
ATOM 2435 C C . ARG B 1 148 ? 11.055 1.915 3.613 1 96.69 148 ARG B C 1
ATOM 2437 O O . ARG B 1 148 ? 11.586 2.926 4.082 1 96.69 148 ARG B O 1
ATOM 2444 N N . LYS B 1 149 ? 10.953 1.63 2.32 1 97.12 149 LYS B N 1
ATOM 2445 C CA . LYS B 1 149 ? 11.477 2.582 1.344 1 97.12 149 LYS B CA 1
ATOM 2446 C C . LYS B 1 149 ? 10.766 3.93 1.458 1 97.12 149 LYS B C 1
ATOM 2448 O O . LYS B 1 149 ? 11.414 4.98 1.449 1 97.12 149 LYS B O 1
ATOM 2453 N N . VAL B 1 150 ? 9.453 3.902 1.561 1 94.12 150 VAL B N 1
ATOM 2454 C CA . VAL B 1 150 ? 8.664 5.121 1.711 1 94.12 150 VAL B CA 1
ATOM 2455 C C . VAL B 1 150 ? 9.07 5.844 2.994 1 94.12 150 VAL B C 1
ATOM 2457 O O . VAL B 1 150 ? 9.305 7.055 2.988 1 94.12 150 VAL B O 1
ATOM 2460 N N . GLU B 1 151 ? 9.211 5.152 4.066 1 94.06 151 GLU B N 1
ATOM 2461 C CA . GLU B 1 151 ? 9.609 5.719 5.352 1 94.06 151 GLU B CA 1
ATOM 2462 C C . GLU B 1 151 ? 10.984 6.379 5.262 1 94.06 151 GLU B C 1
ATOM 2464 O O . GLU B 1 151 ? 11.18 7.48 5.777 1 94.06 151 GLU B O 1
ATOM 2469 N N . GLU B 1 152 ? 11.828 5.738 4.621 1 95.19 152 GLU B N 1
ATOM 2470 C CA . GLU B 1 152 ? 13.18 6.262 4.445 1 95.19 152 GLU B CA 1
ATOM 2471 C C . GLU B 1 152 ? 13.164 7.566 3.652 1 95.19 152 GLU B C 1
ATOM 2473 O O . GLU B 1 152 ? 13.859 8.523 4.008 1 95.19 152 GLU B O 1
ATOM 2478 N N . LYS B 1 153 ? 12.422 7.574 2.59 1 95 153 LYS B N 1
ATOM 2479 C CA . LYS B 1 153 ? 12.359 8.758 1.735 1 95 153 LYS B CA 1
ATOM 2480 C C . LYS B 1 153 ? 11.742 9.938 2.477 1 95 153 LYS B C 1
ATOM 2482 O O . LYS B 1 153 ? 12.227 11.062 2.375 1 95 153 LYS B O 1
ATOM 2487 N N . MET B 1 154 ? 10.727 9.68 3.232 1 91.44 154 MET B N 1
ATOM 2488 C CA . MET B 1 154 ? 10.07 10.734 4.008 1 91.44 154 MET B CA 1
ATOM 2489 C C . MET B 1 154 ? 11 11.25 5.105 1 91.44 154 MET B C 1
ATOM 2491 O O . MET B 1 154 ? 11.062 12.461 5.352 1 91.44 154 MET B O 1
ATOM 2495 N N . LYS B 1 155 ? 11.75 10.391 5.754 1 92.44 155 LYS B N 1
ATOM 2496 C CA . LYS B 1 155 ? 12.734 10.781 6.754 1 92.44 155 LYS B CA 1
ATOM 2497 C C . LYS B 1 155 ? 13.828 11.656 6.141 1 92.44 155 LYS B C 1
ATOM 2499 O O . LYS B 1 155 ? 14.266 12.625 6.758 1 92.44 155 LYS B O 1
ATOM 2504 N N . GLY B 1 156 ? 14.172 11.242 4.957 1 93.06 156 GLY B N 1
ATOM 2505 C CA . GLY B 1 156 ? 15.164 12.016 4.234 1 93.06 156 GLY B CA 1
ATOM 2506 C C . GLY B 1 156 ? 14.734 13.445 3.963 1 93.06 156 GLY B C 1
ATOM 2507 O O . GLY B 1 156 ? 15.539 14.367 4.051 1 93.06 156 GLY B O 1
ATOM 2508 N N . ILE B 1 157 ? 13.5 13.672 3.648 1 90.88 157 ILE B N 1
ATOM 2509 C CA . ILE B 1 157 ? 12.961 15.008 3.418 1 90.88 157 ILE B CA 1
ATOM 2510 C C . ILE B 1 157 ? 13.086 15.844 4.691 1 90.88 157 ILE B C 1
ATOM 2512 O O . ILE B 1 157 ? 13.57 16.969 4.652 1 90.88 157 ILE B O 1
ATOM 2516 N N . TYR B 1 158 ? 12.727 15.297 5.836 1 89.19 158 TYR B N 1
ATOM 2517 C CA . TYR B 1 158 ? 12.727 16.016 7.102 1 89.19 158 TYR B CA 1
ATOM 2518 C C . TYR B 1 158 ? 14.148 16.328 7.555 1 89.19 158 TYR B C 1
ATOM 2520 O O . TYR B 1 158 ? 14.422 17.406 8.086 1 89.19 158 TYR B O 1
ATOM 2528 N N . GLN B 1 159 ? 15.008 15.43 7.316 1 90.12 159 GLN B N 1
ATOM 2529 C CA . GLN B 1 159 ? 16.406 15.648 7.66 1 90.12 159 GLN B CA 1
ATOM 2530 C C . GLN B 1 159 ? 17.016 16.766 6.809 1 90.12 159 GLN B C 1
ATOM 2532 O O . GLN B 1 159 ? 17.766 17.594 7.316 1 90.12 159 GLN B O 1
ATOM 2537 N N . ASP B 1 160 ? 16.594 16.75 5.578 1 88.75 160 ASP B N 1
ATOM 2538 C CA . ASP B 1 160 ? 17.141 17.734 4.648 1 88.75 160 ASP B CA 1
ATOM 2539 C C . ASP B 1 160 ? 16.688 19.141 5.016 1 88.75 160 ASP B C 1
ATOM 2541 O O . ASP B 1 160 ? 17.406 20.109 4.793 1 88.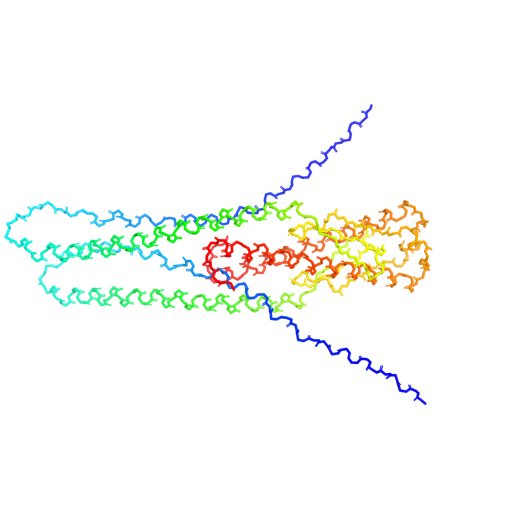75 160 ASP B O 1
ATOM 2545 N N . ILE B 1 161 ? 15.539 19.25 5.629 1 86 161 ILE B N 1
ATOM 2546 C CA . ILE B 1 161 ? 15.016 20.578 5.934 1 86 161 ILE B CA 1
ATOM 2547 C C . ILE B 1 161 ? 15.281 20.922 7.398 1 86 161 ILE B C 1
ATOM 2549 O O . ILE B 1 161 ? 14.836 21.953 7.895 1 86 161 ILE B O 1
ATOM 2553 N N . GLY B 1 162 ? 15.867 20.188 8.047 1 81.62 162 GLY B N 1
ATOM 2554 C CA . GLY B 1 162 ? 16.359 20.484 9.383 1 81.62 162 GLY B CA 1
ATOM 2555 C C . GLY B 1 162 ? 15.406 20.062 10.484 1 81.62 162 GLY B C 1
ATOM 2556 O O . GLY B 1 162 ? 15.445 20.609 11.586 1 81.62 162 GLY B O 1
ATOM 2557 N N . PHE B 1 163 ? 14.391 19.266 10.172 1 74.94 163 PHE B N 1
ATOM 2558 C CA . PHE B 1 163 ? 13.516 18.75 11.219 1 74.94 163 PHE B CA 1
ATOM 2559 C C . PHE B 1 163 ? 14.094 17.5 11.844 1 74.94 163 PHE B C 1
ATOM 2561 O O . PHE B 1 163 ? 14.75 16.703 11.164 1 74.94 163 PHE B O 1
ATOM 2568 N N . ASP B 1 164 ? 14.234 17.562 13.219 1 66.75 164 ASP B N 1
ATOM 2569 C CA . ASP B 1 164 ? 14.688 16.359 13.914 1 66.75 164 ASP B CA 1
ATOM 2570 C C . ASP B 1 164 ? 13.648 15.25 13.836 1 66.75 164 ASP B C 1
ATOM 2572 O O . ASP B 1 164 ? 12.453 15.5 13.992 1 66.75 164 ASP B O 1
ATOM 2576 N N . THR B 1 165 ? 13.883 14.156 13.195 1 58.19 165 THR B N 1
ATOM 2577 C CA . THR B 1 165 ? 12.961 13.031 13.172 1 58.19 165 THR B CA 1
ATOM 2578 C C . THR B 1 165 ? 13.336 12 14.234 1 58.19 165 THR B C 1
ATOM 2580 O O . THR B 1 165 ? 14.5 11.891 14.617 1 58.19 165 THR B O 1
#

Sequence (330 aa):
MTLAPTYTTRFQHPPPPLSTGTTLDAFKWFGGSDDDNEDEKKEKSDEFLTSTNLGNVASVIDSMSNFKKSQRIEERTNNVMKDLSTTMLTGESSDGKVKITFNGQMKPVGVEVDPEYFQTLERDEEGCSQLSSAIQQALVDVNEKSTRKVEEKMKGIYQDIGFDTMTLAPTYTTRFQHPPPPLSTGTTLDAFKWFGGSDDDNEDEKKEKSDEFLTSTNLGNVASVIDSMSNFKKSQRIEERTNNVMKDLSTTMLTGESSDGKVKITFNGQMKPVGVEVDPEYFQTLERDEEGCSQLSSAIQQALVDVNEKSTRKVEEKMKGIYQDIGFDT

pLDDT: mean 73.68, std 28.47, range [23.77, 98.94]

Organism: NCBI:txid2856

Radius of gyration: 29.96 Å; Cα contacts (8 Å, |Δi|>4): 328; chains: 2; bounding box: 36×109×71 Å